Protein AF-A0A150QYH3-F1 (afdb_monomer_lite)

Structure (mmCIF, N/CA/C/O backbone):
data_AF-A0A150QYH3-F1
#
_entry.id   AF-A0A150QYH3-F1
#
loop_
_atom_site.group_PDB
_atom_site.id
_atom_site.type_symbol
_atom_site.label_atom_id
_atom_site.label_alt_id
_atom_site.label_comp_id
_atom_site.label_asym_id
_atom_site.label_entity_id
_atom_site.label_seq_id
_atom_site.pdbx_PDB_ins_code
_atom_site.Cartn_x
_atom_site.Cartn_y
_atom_site.Cartn_z
_atom_site.occupancy
_atom_site.B_iso_or_equiv
_atom_site.auth_seq_id
_atom_site.auth_comp_id
_atom_site.auth_asym_id
_atom_site.auth_atom_id
_atom_site.pdbx_PDB_model_num
ATOM 1 N N . VAL A 1 1 ? -13.503 -16.342 52.737 1.00 42.53 1 VAL A N 1
ATOM 2 C CA . VAL A 1 1 ? -12.444 -15.937 51.788 1.00 42.53 1 VAL A CA 1
ATOM 3 C C . VAL A 1 1 ? -12.439 -16.967 50.678 1.00 42.53 1 VAL A C 1
ATOM 5 O O . VAL A 1 1 ? -12.044 -18.095 50.928 1.00 42.53 1 VAL A O 1
ATOM 8 N N . ALA A 1 2 ? -13.000 -16.625 49.522 1.00 38.41 2 ALA A N 1
ATOM 9 C CA . ALA A 1 2 ? -12.913 -17.435 48.314 1.00 38.41 2 ALA A CA 1
ATOM 10 C C . ALA A 1 2 ? -12.422 -16.488 47.221 1.00 38.41 2 ALA A C 1
ATOM 12 O O . ALA A 1 2 ? -13.156 -15.611 46.773 1.00 38.41 2 ALA A O 1
ATOM 13 N N . ASP A 1 3 ? -11.132 -16.607 46.937 1.00 38.44 3 ASP A N 1
ATOM 14 C CA . ASP A 1 3 ? -10.408 -15.869 45.916 1.00 38.44 3 ASP A CA 1
ATOM 15 C C . ASP A 1 3 ? -10.718 -16.533 44.569 1.00 38.44 3 ASP A C 1
ATOM 17 O O . ASP A 1 3 ? -10.272 -17.647 44.289 1.00 38.44 3 ASP A O 1
ATOM 21 N N . ALA A 1 4 ? -11.591 -15.905 43.783 1.00 43.16 4 ALA A N 1
ATOM 22 C CA . ALA A 1 4 ? -11.868 -16.317 42.416 1.00 43.16 4 ALA A CA 1
ATOM 23 C C . ALA A 1 4 ? -10.785 -15.702 41.525 1.00 43.16 4 ALA A C 1
ATOM 25 O O . ALA A 1 4 ? -10.927 -14.583 41.033 1.00 43.16 4 ALA A O 1
ATOM 26 N N . GLY A 1 5 ? -9.680 -16.431 41.366 1.00 36.97 5 GLY A N 1
ATOM 27 C CA . GLY A 1 5 ? -8.612 -16.060 40.444 1.00 36.97 5 GLY A CA 1
ATOM 28 C C . GLY A 1 5 ? -9.143 -15.903 39.010 1.00 36.97 5 GLY A C 1
ATOM 29 O O . GLY A 1 5 ? -10.026 -16.664 38.598 1.00 36.97 5 GLY A O 1
ATOM 30 N N . PRO A 1 6 ? -8.641 -14.925 38.236 1.00 46.59 6 PRO A N 1
ATOM 31 C CA . PRO A 1 6 ? -9.084 -14.716 36.867 1.00 46.59 6 PRO A CA 1
ATOM 32 C C . PRO A 1 6 ? -8.657 -15.910 36.008 1.00 46.59 6 PRO A C 1
ATOM 34 O O . PRO A 1 6 ? -7.490 -16.305 36.000 1.00 46.59 6 PRO A O 1
ATOM 37 N N . GLY A 1 7 ? -9.633 -16.499 35.317 1.00 40.50 7 GLY A N 1
ATOM 38 C CA . GLY A 1 7 ? -9.423 -17.619 34.406 1.00 40.50 7 GLY A CA 1
ATOM 39 C C . GLY A 1 7 ? -8.539 -17.258 33.203 1.00 40.50 7 GLY A C 1
ATOM 40 O O . GLY A 1 7 ? -8.284 -16.077 32.947 1.00 40.50 7 GLY A O 1
ATOM 41 N N . PRO A 1 8 ? -8.067 -18.272 32.460 1.00 43.66 8 PRO A N 1
ATOM 42 C CA . PRO A 1 8 ? -7.097 -18.102 31.385 1.00 43.66 8 PRO A CA 1
ATOM 43 C C . PRO A 1 8 ? -7.651 -17.190 30.283 1.00 43.66 8 PRO A C 1
ATOM 45 O O . PRO A 1 8 ? -8.755 -17.402 29.780 1.00 43.66 8 PRO A O 1
ATOM 48 N N . LEU A 1 9 ? -6.891 -16.159 29.906 1.00 47.91 9 LEU A N 1
ATOM 49 C CA . LEU A 1 9 ? -7.183 -15.299 28.756 1.00 47.91 9 LEU A CA 1
ATOM 50 C C . LEU A 1 9 ? -6.825 -16.047 27.460 1.00 47.91 9 LEU A C 1
ATOM 52 O O . LEU A 1 9 ? -5.890 -15.685 26.749 1.00 47.91 9 LEU A O 1
ATOM 56 N N . ASP A 1 10 ? -7.559 -17.118 27.176 1.00 45.41 10 ASP A N 1
ATOM 57 C CA . ASP A 1 10 ? -7.327 -17.993 26.031 1.00 45.41 10 ASP A CA 1
ATOM 58 C C . ASP A 1 10 ? -8.028 -17.438 24.782 1.00 45.41 10 ASP A C 1
ATOM 60 O O . ASP A 1 10 ? -9.250 -17.483 24.687 1.00 45.41 10 ASP A O 1
ATOM 64 N N . GLY A 1 11 ? -7.251 -16.910 23.825 1.00 43.19 11 GLY A N 1
ATOM 65 C CA . GLY A 1 11 ? -7.432 -17.006 22.358 1.00 43.19 11 GLY A CA 1
ATOM 66 C C . GLY A 1 11 ? -8.722 -16.534 21.655 1.00 43.19 11 GLY A C 1
ATOM 67 O O . GLY A 1 11 ? -8.702 -16.344 20.442 1.00 43.19 11 GLY A O 1
ATOM 68 N N . ALA A 1 12 ? -9.833 -16.303 22.352 1.00 43.41 12 ALA A N 1
ATOM 69 C CA . ALA A 1 12 ? -11.164 -16.121 21.764 1.00 43.41 12 ALA A CA 1
ATOM 70 C C . ALA A 1 12 ? -11.472 -14.679 21.308 1.00 43.41 12 ALA A C 1
ATOM 72 O O . ALA A 1 12 ? -12.510 -14.429 20.702 1.00 43.41 12 ALA A O 1
ATOM 73 N N . GLY A 1 13 ? -10.583 -13.720 21.589 1.00 50.81 13 GLY A N 1
ATOM 74 C CA . GLY A 1 13 ? -10.774 -12.305 21.241 1.00 50.81 13 GLY A CA 1
ATOM 75 C C . GLY A 1 13 ? -10.160 -11.864 19.906 1.00 50.81 13 GLY A C 1
ATOM 76 O O . GLY A 1 13 ? -10.512 -10.804 19.405 1.00 50.81 13 GLY A O 1
ATOM 77 N N . LEU A 1 14 ? -9.246 -12.642 19.317 1.00 52.06 14 LEU A N 1
ATOM 78 C CA . LEU A 1 14 ? -8.449 -12.197 18.161 1.00 52.06 14 LEU A CA 1
ATOM 79 C C . LEU A 1 14 ? -9.200 -12.232 16.814 1.00 52.06 14 LEU A C 1
ATOM 81 O O . LEU A 1 14 ? -9.110 -11.247 16.077 1.00 52.06 14 LEU A O 1
ATOM 85 N N . PRO A 1 15 ? -10.005 -13.268 16.492 1.00 59.88 15 PRO A N 1
ATOM 86 C CA . PRO A 1 15 ? -10.869 -13.234 15.306 1.00 59.88 15 PRO A CA 1
ATOM 87 C C . PRO A 1 15 ? -11.897 -12.093 15.373 1.00 59.88 15 PRO A C 1
ATOM 89 O O . PRO A 1 15 ? -12.235 -11.491 14.354 1.00 59.88 15 PRO A O 1
ATOM 92 N N . THR A 1 16 ? -12.339 -11.753 16.587 1.00 79.56 16 THR A N 1
ATOM 93 C CA . THR A 1 16 ? -13.301 -10.680 16.854 1.00 79.56 16 THR A CA 1
ATOM 94 C C . THR A 1 16 ? -12.727 -9.306 16.532 1.00 79.56 16 THR A C 1
ATOM 96 O O . THR A 1 16 ? -13.427 -8.498 15.937 1.00 79.56 16 THR A O 1
ATOM 99 N N . GLU A 1 17 ? -11.462 -9.027 16.865 1.00 90.44 17 GLU A N 1
ATOM 100 C CA . GLU A 1 17 ? -10.871 -7.706 16.598 1.00 90.44 17 GLU A CA 1
ATOM 101 C C . GLU A 1 17 ? -10.605 -7.467 15.104 1.00 90.44 17 GLU A C 1
ATOM 103 O O . GLU A 1 17 ? -10.799 -6.350 14.620 1.00 90.44 17 GLU A O 1
ATOM 108 N N . ARG A 1 18 ? -10.253 -8.516 14.342 1.00 94.44 18 ARG A N 1
ATOM 109 C CA . ARG A 1 18 ? -10.138 -8.437 12.872 1.00 94.44 18 ARG A CA 1
ATOM 110 C C . ARG A 1 18 ? -11.474 -8.043 12.241 1.00 94.44 18 ARG A C 1
ATOM 112 O O . ARG A 1 18 ? -11.547 -7.042 11.528 1.00 94.44 18 ARG A O 1
ATOM 119 N N . ALA A 1 19 ? -12.534 -8.790 12.559 1.00 94.69 19 ALA A N 1
ATOM 120 C CA . ALA A 1 19 ? -13.884 -8.508 12.075 1.00 94.69 19 ALA A CA 1
ATOM 121 C C . ALA A 1 19 ? -14.371 -7.130 12.545 1.00 94.69 19 ALA A C 1
ATOM 123 O O . ALA A 1 19 ? -14.853 -6.333 11.742 1.00 94.69 19 ALA A O 1
ATOM 124 N N . ARG A 1 20 ? -14.156 -6.797 13.823 1.00 94.75 20 ARG A N 1
ATOM 125 C CA . ARG A 1 20 ? -14.542 -5.510 14.406 1.00 94.75 20 ARG A CA 1
ATOM 126 C C . ARG A 1 20 ? -13.891 -4.340 13.686 1.00 94.75 20 ARG A C 1
ATOM 128 O O . ARG A 1 20 ? -14.585 -3.355 13.436 1.00 94.75 20 ARG A O 1
ATOM 135 N N . LEU A 1 21 ? -12.602 -4.415 13.350 1.00 97.38 21 LEU A N 1
ATOM 136 C CA . LEU A 1 21 ? -11.928 -3.364 12.587 1.00 97.38 21 LEU A CA 1
ATOM 137 C C . LEU A 1 21 ? -12.618 -3.157 11.231 1.00 97.38 21 LEU A C 1
ATOM 139 O O . LEU A 1 21 ? -13.014 -2.034 10.909 1.00 97.38 21 LEU A O 1
ATOM 143 N N . VAL A 1 22 ? -12.804 -4.235 10.466 1.00 97.31 22 VAL A N 1
ATOM 144 C CA . VAL A 1 22 ? -13.409 -4.188 9.125 1.00 97.31 22 VAL A CA 1
ATOM 145 C C . VAL A 1 22 ? -14.843 -3.653 9.184 1.00 97.31 22 VAL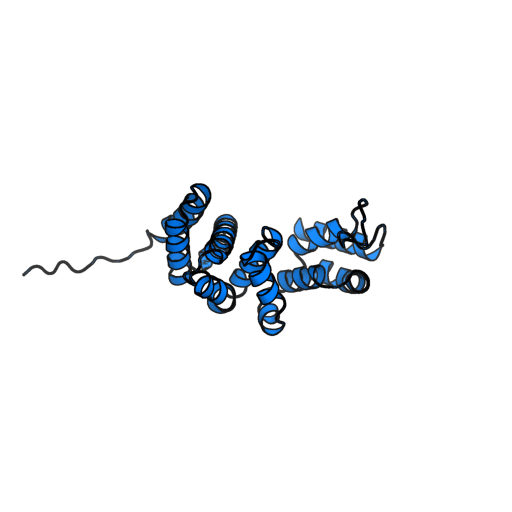 A C 1
ATOM 147 O O . VAL A 1 22 ? -15.174 -2.683 8.498 1.00 97.31 22 VAL A O 1
ATOM 150 N N . GLU A 1 23 ? -15.683 -4.210 10.054 1.00 96.81 23 GLU A N 1
ATOM 151 C CA . GLU A 1 23 ? -17.077 -3.792 10.232 1.00 96.81 23 GLU A CA 1
ATOM 152 C C . GLU A 1 23 ? -17.192 -2.346 10.725 1.00 96.81 23 GLU A C 1
ATOM 154 O O . GLU A 1 23 ? -18.080 -1.605 10.299 1.00 96.81 23 GLU A O 1
ATOM 159 N N . SER A 1 24 ? -16.300 -1.908 11.617 1.00 97.69 24 SER A N 1
ATOM 160 C CA . SER A 1 24 ? -16.312 -0.534 12.131 1.00 97.69 24 SER A CA 1
ATOM 161 C C . SER A 1 24 ? -15.939 0.470 11.045 1.00 97.69 24 SER A C 1
ATOM 163 O O . SER A 1 24 ? -16.580 1.517 10.950 1.00 97.69 24 SER A O 1
ATOM 165 N N . VAL A 1 25 ? -14.977 0.144 10.173 1.00 97.69 25 VAL A N 1
ATOM 166 C CA . VAL A 1 25 ? -14.657 0.964 8.993 1.00 97.69 25 VAL A CA 1
ATOM 167 C C . VAL A 1 25 ? -15.843 1.021 8.028 1.00 97.69 25 VAL A C 1
ATOM 169 O O . VAL A 1 25 ? -16.231 2.116 7.613 1.00 97.69 25 VAL A O 1
ATOM 172 N N . GLN A 1 26 ? -16.469 -0.119 7.715 1.00 96.62 26 GLN A N 1
ATOM 173 C CA . GLN A 1 26 ? -17.645 -0.178 6.835 1.00 96.62 26 GLN A CA 1
ATOM 174 C C . GLN A 1 26 ? -18.822 0.639 7.392 1.00 96.62 26 GLN A C 1
ATOM 176 O O . GLN A 1 26 ? -19.459 1.403 6.664 1.00 96.62 26 GLN A O 1
ATOM 181 N N . ALA A 1 27 ? -19.056 0.551 8.702 1.00 97.00 27 ALA A N 1
ATOM 182 C CA . ALA A 1 27 ? -20.070 1.319 9.419 1.00 97.00 27 ALA A CA 1
ATOM 183 C C . ALA A 1 27 ? -19.654 2.774 9.719 1.00 97.00 27 ALA A C 1
ATOM 185 O O . ALA A 1 27 ? -20.433 3.518 10.315 1.00 97.00 27 ALA A O 1
ATOM 186 N N . LYS A 1 28 ? -18.441 3.200 9.329 1.00 96.50 28 LYS A N 1
ATOM 187 C CA . LYS A 1 28 ? -17.863 4.532 9.604 1.00 96.50 28 LYS A CA 1
ATOM 188 C C . LYS A 1 28 ? -17.798 4.889 11.097 1.00 96.50 28 LYS A C 1
ATOM 190 O O . LYS A 1 28 ? -17.816 6.067 11.461 1.00 96.50 28 LYS A O 1
ATOM 195 N N . ARG A 1 29 ? -17.694 3.882 11.965 1.00 96.75 29 ARG A N 1
ATOM 196 C CA . ARG A 1 29 ? -17.483 4.019 13.411 1.00 96.75 29 ARG A CA 1
ATOM 197 C C . ARG A 1 29 ? -15.988 4.166 13.683 1.00 96.75 29 ARG A C 1
ATOM 199 O O . ARG A 1 29 ? -15.307 3.214 14.044 1.00 96.75 29 ARG A O 1
ATOM 206 N N . TRP A 1 30 ? -15.459 5.360 13.427 1.00 95.00 30 TRP A N 1
ATOM 207 C CA . TRP A 1 30 ? -14.009 5.588 13.388 1.00 95.00 30 TRP A CA 1
ATOM 208 C C . TRP A 1 30 ? -13.308 5.391 14.731 1.00 95.00 30 TRP A C 1
ATOM 210 O O . TRP A 1 30 ? -12.203 4.864 14.741 1.00 95.00 30 TRP A O 1
ATOM 220 N N . ASP A 1 31 ? -13.946 5.755 15.845 1.00 94.19 31 ASP A N 1
ATOM 221 C CA . ASP A 1 31 ? -13.348 5.564 17.172 1.00 94.19 31 ASP A CA 1
ATOM 222 C C . ASP A 1 31 ? -13.296 4.064 17.550 1.00 94.19 31 ASP A C 1
ATOM 224 O O . ASP A 1 31 ? -12.308 3.599 18.125 1.00 94.19 31 ASP A O 1
ATOM 228 N N . ASP A 1 32 ? -14.311 3.280 17.154 1.00 95.06 32 ASP A N 1
ATOM 229 C CA . ASP A 1 32 ? -14.319 1.815 17.307 1.00 95.06 32 ASP A CA 1
ATOM 230 C C . ASP A 1 32 ? -13.247 1.158 16.428 1.00 95.06 32 ASP A C 1
ATOM 232 O O . ASP A 1 32 ? -12.527 0.270 16.883 1.00 95.06 32 ASP A O 1
ATOM 236 N N . ALA A 1 33 ? -13.125 1.610 15.176 1.00 96.81 33 ALA A N 1
ATOM 237 C CA . ALA A 1 33 ? -12.135 1.113 14.227 1.00 96.81 33 ALA A CA 1
ATOM 238 C C . ALA A 1 33 ? -10.702 1.408 14.695 1.00 96.81 33 ALA A C 1
ATOM 240 O O . ALA A 1 33 ? -9.838 0.541 14.633 1.00 96.81 33 ALA A O 1
ATOM 241 N N . GLU A 1 34 ? -10.449 2.612 15.206 1.00 95.50 34 GLU A N 1
ATOM 242 C CA . GLU A 1 34 ? -9.153 2.990 15.768 1.00 95.50 34 GLU A CA 1
ATOM 243 C C . GLU A 1 34 ? -8.814 2.167 17.018 1.00 95.50 34 GLU A C 1
ATOM 245 O O . GLU A 1 34 ? -7.696 1.667 17.145 1.00 95.50 34 GLU A O 1
ATOM 250 N N . SER A 1 35 ? -9.791 1.943 17.899 1.00 94.62 35 SER A N 1
ATOM 251 C CA . SER A 1 35 ? -9.613 1.088 19.078 1.00 94.62 35 SER A CA 1
ATOM 252 C C . SER A 1 35 ? -9.284 -0.360 18.692 1.00 94.62 35 SER A C 1
ATOM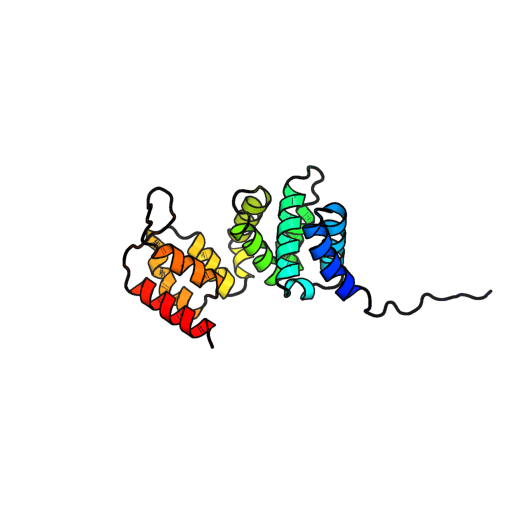 254 O O . SER A 1 35 ? -8.361 -0.949 19.255 1.00 94.62 35 SER A O 1
ATOM 256 N N . ALA A 1 36 ? -9.987 -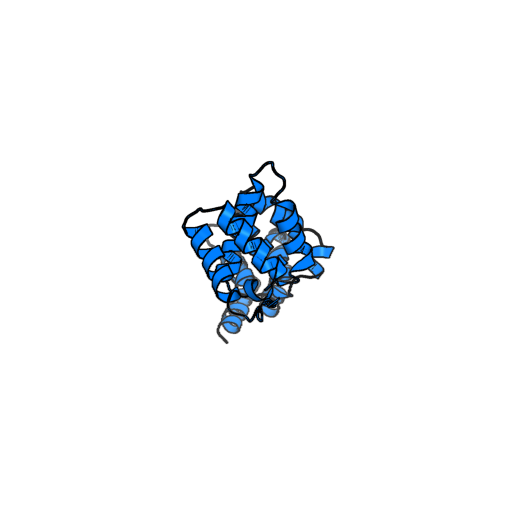0.916 17.700 1.00 96.06 36 ALA A N 1
ATOM 257 C CA . ALA A 1 36 ? -9.716 -2.255 17.175 1.00 96.06 36 ALA A CA 1
ATOM 258 C C . ALA A 1 36 ? -8.335 -2.337 16.501 1.00 96.06 36 ALA A C 1
ATOM 260 O O . ALA A 1 36 ? -7.591 -3.293 16.719 1.00 96.06 36 ALA A O 1
ATOM 261 N N . LEU A 1 37 ? -7.940 -1.308 15.740 1.00 96.31 37 LEU A N 1
ATOM 262 C CA . LEU A 1 37 ? -6.609 -1.235 15.135 1.00 96.31 37 LEU A CA 1
ATOM 263 C C . LEU A 1 37 ? -5.507 -1.275 16.200 1.00 96.31 37 LEU A C 1
ATOM 265 O O . LEU A 1 37 ? -4.569 -2.061 16.071 1.00 96.31 37 LEU A O 1
ATOM 269 N N . PHE A 1 38 ? -5.610 -0.467 17.260 1.00 94.56 38 PHE A N 1
ATOM 270 C CA . PHE A 1 38 ? -4.619 -0.486 18.339 1.00 94.56 38 PHE A CA 1
ATOM 271 C C . PHE A 1 38 ? -4.571 -1.837 19.060 1.00 94.56 38 PHE A C 1
ATOM 273 O O . PHE A 1 38 ? -3.477 -2.339 19.319 1.00 94.56 38 PHE A O 1
ATOM 280 N N . ALA A 1 39 ? -5.722 -2.474 19.293 1.00 94.31 39 ALA A N 1
ATOM 281 C CA . ALA A 1 39 ? -5.766 -3.817 19.866 1.00 94.31 39 ALA A CA 1
ATOM 282 C C . ALA A 1 39 ? -5.029 -4.849 18.988 1.00 94.31 39 ALA A C 1
ATOM 284 O O . ALA A 1 39 ? -4.260 -5.658 19.511 1.00 94.31 39 ALA A O 1
ATOM 285 N N . LEU A 1 40 ? -5.195 -4.795 17.660 1.00 94.06 40 LEU A N 1
ATOM 286 C CA . LEU A 1 40 ? -4.475 -5.666 16.721 1.00 94.06 40 LEU A CA 1
ATOM 287 C C . LEU A 1 40 ? -2.966 -5.374 16.698 1.00 94.06 40 LEU A C 1
ATOM 289 O O . LEU A 1 40 ? -2.161 -6.301 16.776 1.00 94.06 40 LEU A O 1
ATOM 293 N N . LEU A 1 41 ? -2.561 -4.099 16.679 1.00 93.00 41 LEU A N 1
ATOM 294 C CA . LEU A 1 41 ? -1.147 -3.691 16.734 1.00 93.00 41 LEU A CA 1
ATOM 295 C C . LEU A 1 41 ? -0.414 -4.212 17.986 1.00 93.00 41 LEU A C 1
ATOM 297 O O . LEU A 1 41 ? 0.808 -4.416 17.963 1.00 93.00 41 LEU A O 1
ATOM 301 N N . GLU A 1 42 ? -1.141 -4.380 19.089 1.00 90.56 42 GLU A N 1
ATOM 302 C CA . GLU A 1 42 ? -0.620 -4.894 20.355 1.00 90.56 42 GLU A CA 1
ATOM 303 C C . GLU A 1 42 ? -0.634 -6.420 20.433 1.00 90.56 42 GLU A C 1
ATOM 305 O O . GLU A 1 42 ? 0.335 -7.004 20.918 1.00 90.56 42 GLU A O 1
ATOM 310 N N . ARG A 1 43 ? -1.712 -7.063 19.971 1.00 91.12 43 ARG A N 1
ATOM 311 C CA . ARG A 1 43 ? -2.006 -8.466 20.304 1.00 91.12 43 ARG A CA 1
ATOM 312 C C . ARG A 1 43 ? -1.859 -9.442 19.143 1.00 91.12 43 ARG A C 1
ATOM 314 O O . ARG A 1 43 ? -1.574 -10.608 19.391 1.00 91.12 43 ARG A O 1
ATOM 321 N N . ASP A 1 44 ? -2.051 -8.997 17.903 1.00 89.56 44 ASP A N 1
ATOM 322 C CA . ASP A 1 44 ? -2.031 -9.867 16.725 1.00 89.56 44 ASP A CA 1
ATOM 323 C C . ASP A 1 44 ? -1.546 -9.114 15.483 1.00 89.56 44 ASP A C 1
ATOM 325 O O . ASP A 1 44 ? -2.320 -8.643 14.651 1.00 89.56 44 ASP A O 1
ATOM 329 N N . ARG A 1 45 ? -0.222 -9.027 15.338 1.00 88.94 45 ARG A N 1
ATOM 330 C CA . ARG A 1 45 ? 0.400 -8.401 14.162 1.00 88.94 45 ARG A CA 1
ATOM 331 C C . ARG A 1 45 ? 0.242 -9.236 12.891 1.00 88.94 45 ARG A C 1
ATOM 333 O O . ARG A 1 45 ? 0.280 -8.669 11.807 1.00 88.94 45 ARG A O 1
ATOM 340 N N . SER A 1 46 ? 0.008 -10.546 13.007 1.00 89.75 46 SER A N 1
ATOM 341 C CA . SER A 1 46 ? -0.282 -11.392 11.839 1.00 89.75 46 SER A CA 1
ATOM 342 C C . SER A 1 46 ? -1.625 -11.034 11.193 1.00 89.75 46 SER A C 1
ATOM 344 O O . SER A 1 46 ? -1.911 -11.429 10.067 1.00 89.75 46 SER A O 1
ATOM 346 N N . ALA A 1 47 ? -2.461 -10.237 11.874 1.00 91.81 47 ALA A N 1
ATOM 347 C CA . ALA A 1 47 ? -3.704 -9.727 11.314 1.00 91.81 47 ALA A CA 1
ATOM 348 C C . ALA A 1 47 ? -3.527 -8.923 10.037 1.00 91.81 47 ALA A C 1
ATOM 350 O O . ALA A 1 47 ? -4.398 -8.963 9.175 1.00 91.81 47 ALA A O 1
ATOM 351 N N . PHE A 1 48 ? -2.393 -8.251 9.885 1.00 92.62 48 PHE A N 1
ATOM 352 C CA . PHE A 1 48 ? -2.131 -7.402 8.732 1.00 92.62 48 PHE A CA 1
ATOM 353 C C . PHE A 1 48 ? -1.721 -8.177 7.470 1.00 92.62 48 PHE A C 1
ATOM 355 O O . PHE A 1 48 ? -1.599 -7.566 6.412 1.00 92.62 48 PHE A O 1
ATOM 362 N N . GLU A 1 49 ? -1.565 -9.503 7.555 1.00 89.38 49 GLU A N 1
ATOM 363 C CA . GLU A 1 49 ? -1.437 -10.378 6.382 1.00 89.38 49 GLU A CA 1
ATOM 364 C C . GLU A 1 49 ? -2.776 -10.533 5.637 1.00 89.38 49 GLU A C 1
ATOM 366 O O . GLU A 1 49 ? -2.803 -10.789 4.431 1.00 89.38 49 GLU A O 1
ATOM 371 N N . ASP A 1 50 ? -3.899 -10.341 6.339 1.00 91.81 50 ASP A N 1
ATOM 372 C CA . ASP A 1 50 ? -5.233 -10.350 5.750 1.00 91.81 50 ASP A CA 1
ATOM 373 C C . ASP A 1 50 ? -5.488 -9.039 4.985 1.00 91.81 50 ASP A C 1
ATOM 375 O O . ASP A 1 50 ? -5.364 -7.933 5.524 1.00 91.81 50 ASP A O 1
ATOM 379 N N . ARG A 1 51 ? -5.869 -9.157 3.707 1.00 91.56 51 ARG A N 1
ATOM 380 C CA . ARG A 1 51 ? -6.090 -8.008 2.818 1.00 91.56 51 ARG A CA 1
ATOM 381 C C . ARG A 1 51 ? -7.217 -7.094 3.297 1.00 91.56 51 ARG A C 1
ATOM 383 O O . ARG A 1 51 ? -7.095 -5.878 3.118 1.00 91.56 51 ARG A O 1
ATOM 390 N N . ASP A 1 52 ? -8.271 -7.626 3.908 1.00 94.94 52 ASP A N 1
ATOM 391 C CA . ASP A 1 52 ? -9.399 -6.821 4.386 1.00 94.94 52 ASP A CA 1
ATOM 392 C C . ASP A 1 52 ? -8.996 -6.016 5.625 1.00 94.94 52 ASP A C 1
ATOM 394 O O . ASP A 1 52 ? -9.272 -4.816 5.714 1.00 94.94 52 ASP A O 1
ATOM 398 N N . VAL A 1 53 ? -8.242 -6.640 6.534 1.00 95.94 53 VAL A N 1
ATOM 399 C CA . VAL A 1 53 ? -7.667 -5.978 7.715 1.00 95.94 53 VAL A CA 1
ATOM 400 C C . VAL A 1 53 ? -6.678 -4.892 7.300 1.00 95.94 53 VAL A C 1
ATOM 402 O O . VAL A 1 53 ? -6.757 -3.765 7.790 1.00 95.94 53 VAL A O 1
ATOM 405 N N . MET A 1 54 ? -5.774 -5.192 6.364 1.00 94.94 54 MET A N 1
ATOM 406 C CA . MET A 1 54 ? -4.796 -4.240 5.833 1.00 94.94 54 MET A CA 1
ATOM 407 C C . MET A 1 54 ? -5.485 -3.016 5.202 1.00 94.94 54 MET A C 1
ATOM 409 O O . MET A 1 54 ? -5.106 -1.872 5.468 1.00 94.94 54 MET A O 1
ATOM 413 N N . THR A 1 55 ? -6.538 -3.243 4.411 1.00 96.12 55 THR A N 1
ATOM 414 C CA . THR A 1 55 ? -7.332 -2.178 3.775 1.00 96.12 55 THR A CA 1
ATOM 415 C C . THR A 1 55 ? -8.070 -1.331 4.815 1.00 96.12 55 THR A C 1
ATOM 417 O O . THR A 1 55 ? -8.064 -0.099 4.741 1.00 96.12 55 THR A O 1
ATOM 420 N N . ALA A 1 56 ? -8.667 -1.965 5.826 1.00 97.44 56 ALA A N 1
ATOM 421 C CA . ALA A 1 56 ? -9.327 -1.263 6.920 1.00 97.44 56 ALA A CA 1
ATOM 422 C C . ALA A 1 56 ? -8.330 -0.429 7.748 1.00 97.44 56 ALA A C 1
ATOM 424 O O . ALA A 1 56 ? -8.599 0.736 8.043 1.00 97.44 56 ALA A O 1
ATOM 425 N N . ALA A 1 57 ? -7.145 -0.969 8.047 1.00 97.44 57 ALA A N 1
ATOM 426 C CA . ALA A 1 57 ? -6.073 -0.252 8.738 1.00 97.44 57 ALA A CA 1
ATOM 427 C C . ALA A 1 57 ? -5.606 0.986 7.953 1.00 97.44 57 ALA A C 1
ATOM 429 O O . ALA A 1 57 ? -5.447 2.063 8.533 1.00 97.44 57 ALA A O 1
ATOM 430 N N . ALA A 1 58 ? -5.456 0.868 6.628 1.00 97.69 58 ALA A N 1
ATOM 431 C CA . ALA A 1 58 ? -5.146 1.998 5.754 1.00 97.69 58 ALA A CA 1
ATOM 432 C C . ALA A 1 58 ? -6.221 3.099 5.837 1.00 97.69 58 ALA A C 1
ATOM 434 O O . ALA A 1 58 ? -5.893 4.280 5.989 1.00 97.69 58 ALA A O 1
ATOM 435 N N . ALA A 1 59 ? -7.504 2.723 5.802 1.00 97.69 59 ALA A N 1
ATOM 436 C CA . ALA A 1 59 ? -8.614 3.665 5.927 1.00 97.69 59 ALA A CA 1
ATOM 437 C C . ALA A 1 59 ? -8.614 4.392 7.284 1.00 97.69 59 ALA A C 1
ATOM 439 O O . ALA A 1 59 ? -8.813 5.611 7.327 1.00 97.69 59 ALA A O 1
ATOM 440 N N . VAL A 1 60 ? -8.346 3.674 8.381 1.00 97.81 60 VAL A N 1
ATOM 441 C CA . VAL A 1 60 ? -8.221 4.263 9.724 1.00 97.81 60 VAL A CA 1
ATOM 442 C C . VAL A 1 60 ? -7.052 5.244 9.778 1.00 97.81 60 VAL A C 1
ATOM 444 O O . VAL A 1 60 ? -7.256 6.391 10.164 1.00 97.81 60 VAL A O 1
ATOM 447 N N . ALA A 1 61 ? -5.860 4.865 9.306 1.00 97.25 61 ALA A N 1
ATOM 448 C CA . ALA A 1 61 ? -4.690 5.749 9.278 1.00 97.25 61 ALA A CA 1
ATOM 449 C C . ALA A 1 61 ? -4.965 7.061 8.517 1.00 97.25 61 ALA A C 1
ATOM 451 O O . ALA A 1 61 ? -4.620 8.158 8.973 1.00 97.25 61 ALA A O 1
ATOM 452 N N . VAL A 1 62 ? -5.639 6.964 7.366 1.00 97.19 62 VAL A N 1
ATOM 453 C CA . VAL A 1 62 ? -6.065 8.129 6.580 1.00 97.19 62 VAL A CA 1
ATOM 454 C C . VAL A 1 62 ? -7.061 8.976 7.358 1.00 97.19 62 VAL A C 1
ATOM 456 O O . VAL A 1 62 ? -6.915 10.198 7.392 1.00 97.19 62 VAL A O 1
ATOM 459 N N . LYS A 1 63 ? -8.055 8.359 8.002 1.00 96.38 63 LYS A N 1
ATOM 460 C CA . LYS A 1 63 ? -9.071 9.096 8.752 1.00 96.38 63 LYS A CA 1
ATOM 461 C C . LYS A 1 63 ? -8.493 9.791 9.984 1.00 96.38 63 LYS A C 1
ATOM 463 O O . LYS A 1 63 ? -8.787 10.971 10.181 1.00 96.38 63 LYS A O 1
ATOM 468 N N . SER A 1 64 ? -7.653 9.111 10.761 1.00 95.62 64 SER A N 1
ATOM 469 C CA . SER A 1 64 ? -6.983 9.682 11.934 1.00 95.62 64 SER A CA 1
ATOM 470 C C . SER A 1 64 ? -6.054 10.835 11.549 1.00 95.62 64 SER A C 1
ATOM 472 O O . SER A 1 64 ? -5.887 11.760 12.334 1.00 95.62 64 SER A O 1
ATOM 474 N N . SER A 1 65 ? -5.526 10.865 10.316 1.00 95.38 65 SER A N 1
ATOM 475 C CA . SER A 1 65 ? -4.687 11.978 9.828 1.00 95.38 65 SER A CA 1
ATOM 476 C C . SER A 1 65 ? -5.411 13.327 9.751 1.00 95.38 65 SER A C 1
ATOM 478 O O . SER A 1 65 ? -4.749 14.357 9.727 1.00 95.38 65 SER A O 1
ATOM 480 N N . TYR A 1 66 ? -6.747 13.335 9.714 1.00 93.00 66 TYR A N 1
ATOM 481 C CA . TYR A 1 66 ? -7.550 14.563 9.738 1.00 93.00 66 TYR A CA 1
ATOM 482 C C . TYR A 1 66 ? -7.903 15.029 11.155 1.00 93.00 66 TYR A C 1
ATOM 484 O O . TYR A 1 66 ? -8.551 16.066 11.314 1.00 93.00 66 TYR A O 1
ATOM 492 N N . ARG A 1 67 ? -7.541 14.259 12.186 1.00 89.12 67 ARG A N 1
ATOM 493 C CA . ARG A 1 67 ? -7.848 14.595 13.573 1.00 89.12 67 ARG A CA 1
ATOM 494 C C . ARG A 1 67 ? -6.724 15.455 14.165 1.00 89.12 67 ARG A C 1
ATOM 496 O O . ARG A 1 67 ? -5.553 15.123 13.994 1.00 89.12 67 ARG A O 1
ATOM 503 N N . PRO A 1 68 ? -7.051 16.543 14.882 1.00 86.88 68 PRO A N 1
ATOM 504 C CA . PRO A 1 68 ? -6.046 17.414 15.494 1.00 86.88 68 PRO A CA 1
ATOM 505 C C . PRO A 1 68 ? -5.433 16.832 16.780 1.00 86.88 68 PRO A C 1
ATOM 507 O O . PRO A 1 68 ? -4.509 17.418 17.328 1.00 86.88 68 PRO A O 1
ATOM 510 N N . ASP A 1 69 ? -5.940 15.700 17.273 1.00 88.25 69 ASP A N 1
ATOM 511 C CA . ASP A 1 69 ? -5.532 15.054 18.528 1.00 88.25 69 ASP A CA 1
ATOM 512 C C . ASP A 1 69 ? -4.247 14.212 18.410 1.00 88.25 69 ASP A C 1
ATOM 514 O O . ASP A 1 69 ? -3.859 13.541 19.364 1.00 88.25 69 ASP A O 1
ATOM 518 N N . GLY A 1 70 ? -3.584 14.231 17.248 1.00 86.94 70 GLY A N 1
ATOM 519 C CA . GLY A 1 70 ? -2.309 13.545 17.024 1.00 86.94 70 GLY A CA 1
ATOM 520 C C . GLY A 1 70 ? -2.420 12.022 16.927 1.00 86.94 70 GLY A C 1
ATOM 521 O O . GLY A 1 70 ? -1.405 11.338 16.832 1.00 86.94 70 GLY A O 1
ATOM 522 N N . ARG A 1 71 ? -3.630 11.451 16.896 1.00 87.44 71 ARG A N 1
ATOM 523 C CA . ARG A 1 71 ? -3.810 9.989 16.922 1.00 87.44 71 ARG A CA 1
ATOM 524 C C . ARG A 1 71 ? -3.309 9.245 15.691 1.00 87.44 71 ARG A C 1
ATOM 526 O O . ARG A 1 71 ? -3.077 8.040 15.749 1.00 87.44 71 ARG A O 1
ATOM 533 N N . ALA A 1 72 ? -3.062 9.960 14.600 1.00 93.12 72 ALA A N 1
ATOM 534 C CA . ALA A 1 72 ? -2.372 9.403 13.445 1.00 93.12 72 ALA A CA 1
ATOM 535 C C . ALA A 1 72 ? -0.915 9.017 13.751 1.00 93.12 72 ALA A C 1
ATOM 537 O O . ALA A 1 72 ? -0.411 8.062 13.167 1.00 93.12 72 ALA A O 1
ATOM 538 N N . ASP A 1 73 ? -0.231 9.730 14.648 1.00 95.12 73 ASP A N 1
ATOM 539 C CA . ASP A 1 73 ? 1.201 9.543 14.900 1.00 95.12 73 ASP A CA 1
ATOM 540 C C . ASP A 1 73 ? 1.578 8.123 15.327 1.00 95.12 73 ASP A C 1
ATOM 542 O O . ASP A 1 73 ? 2.378 7.505 14.617 1.00 95.12 73 ASP A O 1
ATOM 546 N N . PRO A 1 74 ? 0.963 7.544 16.375 1.00 94.81 74 PRO A N 1
ATOM 547 C CA . PRO A 1 74 ? 1.269 6.173 16.775 1.00 94.81 74 PRO A CA 1
ATOM 548 C C . PRO A 1 74 ? 0.910 5.136 15.700 1.00 94.81 74 PRO A C 1
ATOM 550 O O . PRO A 1 74 ? 1.537 4.078 15.642 1.00 94.81 74 PRO A O 1
ATOM 553 N N . ILE A 1 75 ? -0.062 5.419 14.822 1.00 96.12 75 ILE A N 1
ATOM 554 C CA . ILE A 1 75 ? -0.407 4.523 13.709 1.00 96.12 75 ILE A CA 1
ATOM 555 C C . ILE A 1 75 ? 0.736 4.511 12.691 1.00 96.12 75 ILE A C 1
ATOM 557 O O . ILE A 1 75 ? 1.253 3.446 12.363 1.00 96.12 75 ILE A O 1
ATOM 561 N N . PHE A 1 76 ? 1.176 5.681 12.222 1.00 96.88 76 PHE A N 1
ATOM 562 C CA . PHE A 1 76 ? 2.261 5.775 11.241 1.00 96.88 76 PHE A CA 1
ATOM 563 C C . PHE A 1 76 ? 3.608 5.300 11.798 1.00 96.88 76 PHE A C 1
ATOM 565 O O . PHE A 1 76 ? 4.374 4.675 11.066 1.00 96.88 76 PHE A O 1
ATOM 572 N N . GLU A 1 77 ? 3.879 5.523 13.084 1.00 95.69 77 GLU A N 1
ATOM 573 C CA . GLU A 1 77 ? 5.042 4.950 13.767 1.00 95.69 77 GLU A CA 1
ATOM 574 C C . GLU A 1 77 ? 4.994 3.414 13.764 1.00 95.69 77 GLU A C 1
ATOM 576 O O . GLU A 1 77 ? 6.003 2.751 13.493 1.00 95.69 77 GLU A O 1
ATOM 581 N N . ALA A 1 78 ? 3.815 2.830 14.006 1.00 95.12 78 ALA A N 1
ATOM 582 C CA . ALA A 1 78 ? 3.638 1.385 13.978 1.00 95.12 78 ALA A CA 1
ATOM 583 C C . ALA A 1 78 ? 3.830 0.799 12.571 1.00 95.12 78 ALA A C 1
ATOM 585 O O . ALA A 1 78 ? 4.520 -0.217 12.439 1.00 95.12 78 ALA A O 1
ATOM 586 N N . LEU A 1 79 ? 3.294 1.464 11.537 1.00 95.62 79 LEU A N 1
ATOM 587 C CA . LEU A 1 79 ? 3.528 1.102 10.133 1.00 95.62 79 LEU A CA 1
ATOM 588 C C . LEU A 1 79 ? 5.016 1.152 9.783 1.00 95.62 79 LEU A C 1
ATOM 590 O O . LEU A 1 79 ? 5.527 0.273 9.095 1.00 95.62 79 LEU A O 1
ATOM 594 N N . GLU A 1 80 ? 5.719 2.178 10.263 1.00 95.50 80 GLU A N 1
ATOM 595 C CA . GLU A 1 80 ? 7.138 2.334 9.990 1.00 95.50 80 GLU A CA 1
ATOM 596 C C . GLU A 1 80 ? 7.969 1.249 10.665 1.00 95.50 80 GLU A C 1
ATOM 598 O O . GLU A 1 80 ? 8.875 0.725 10.030 1.00 95.50 80 GLU A O 1
ATOM 603 N N . SER A 1 81 ? 7.745 0.954 11.945 1.00 90.94 81 SER A N 1
ATOM 604 C CA . SER A 1 81 ? 8.761 0.300 12.787 1.00 90.94 81 SER A CA 1
ATOM 605 C C . SER A 1 81 ? 8.300 -0.965 13.511 1.00 90.94 81 SER A C 1
ATOM 607 O O . SER A 1 81 ? 9.129 -1.830 13.792 1.00 90.94 81 SER A O 1
ATOM 609 N N . ARG A 1 82 ? 7.002 -1.111 13.798 1.00 89.94 82 ARG A N 1
ATOM 610 C CA . ARG A 1 82 ? 6.486 -2.186 14.668 1.00 89.94 82 ARG A CA 1
ATOM 611 C C . ARG A 1 82 ? 5.946 -3.385 13.901 1.00 89.94 82 ARG A C 1
ATOM 613 O O . ARG A 1 82 ? 5.973 -4.498 14.430 1.00 89.94 82 ARG A O 1
ATOM 620 N N . LEU A 1 83 ? 5.443 -3.152 12.693 1.00 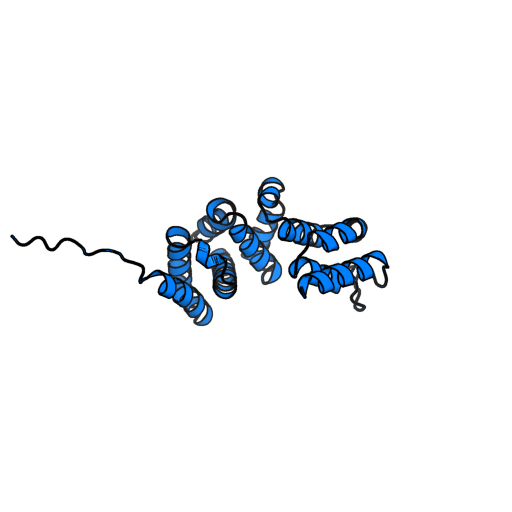88.44 83 LEU A N 1
ATOM 621 C CA . LEU A 1 83 ? 4.818 -4.173 11.854 1.00 88.44 83 LEU A CA 1
ATOM 622 C C . LEU A 1 83 ? 5.764 -4.815 10.837 1.00 88.44 83 LEU A C 1
ATOM 624 O O . LEU A 1 83 ? 5.323 -5.672 10.093 1.00 88.44 83 LEU A O 1
ATOM 628 N N . GLY A 1 84 ? 7.039 -4.422 10.785 1.00 88.19 84 GLY A N 1
ATOM 629 C CA . GLY A 1 84 ? 7.963 -4.983 9.799 1.00 88.19 84 GLY A CA 1
ATOM 630 C C . GLY A 1 84 ? 7.555 -4.654 8.351 1.00 88.19 84 GLY A C 1
ATOM 631 O O . GLY A 1 84 ? 7.019 -3.567 8.106 1.00 88.19 84 GLY A O 1
ATOM 632 N N . PRO A 1 85 ? 7.842 -5.541 7.381 1.00 90.62 85 PRO A N 1
ATOM 633 C CA . PRO A 1 85 ? 7.471 -5.354 5.976 1.00 90.62 85 PRO A CA 1
ATOM 634 C C . PRO A 1 85 ? 5.971 -5.113 5.748 1.00 90.62 85 PRO A C 1
ATOM 636 O O . PRO A 1 85 ? 5.621 -4.272 4.920 1.00 90.62 85 PRO A O 1
ATOM 639 N N . GLU A 1 86 ? 5.100 -5.765 6.519 1.00 90.69 86 GLU A N 1
ATOM 640 C CA . GLU A 1 86 ? 3.639 -5.675 6.412 1.00 90.69 86 GLU A CA 1
ATOM 641 C C . GLU A 1 86 ? 3.149 -4.249 6.709 1.00 90.69 86 GLU A C 1
ATOM 643 O O . GLU A 1 86 ? 2.250 -3.724 6.050 1.00 90.69 86 GLU A O 1
ATOM 648 N N . GLY A 1 87 ? 3.802 -3.558 7.650 1.00 94.38 87 GLY A N 1
ATOM 649 C CA . GLY A 1 87 ? 3.539 -2.144 7.931 1.00 94.38 87 GLY A CA 1
ATOM 650 C C . GLY A 1 87 ? 3.796 -1.236 6.728 1.00 94.38 87 GLY A C 1
ATOM 651 O O . GLY A 1 87 ? 3.042 -0.293 6.470 1.00 94.38 87 GLY A O 1
ATOM 652 N N . LEU A 1 88 ? 4.830 -1.549 5.948 1.00 95.94 88 LEU A N 1
ATOM 653 C CA . LEU A 1 88 ? 5.170 -0.811 4.734 1.00 95.94 88 LEU A CA 1
ATOM 654 C C . LEU A 1 88 ? 4.249 -1.181 3.566 1.00 95.94 88 LEU A C 1
ATOM 656 O O . LEU A 1 88 ? 3.971 -0.326 2.722 1.00 95.94 88 LEU A O 1
ATOM 660 N N . ASP A 1 89 ? 3.719 -2.404 3.545 1.00 94.00 89 ASP A N 1
ATOM 661 C CA . ASP A 1 89 ? 2.669 -2.805 2.610 1.00 94.00 89 ASP A CA 1
ATOM 662 C C . ASP A 1 89 ? 1.361 -2.034 2.877 1.00 94.00 89 ASP A C 1
ATOM 664 O O . ASP A 1 89 ? 0.768 -1.513 1.929 1.00 94.00 89 ASP A O 1
ATOM 668 N N . ILE A 1 90 ? 0.973 -1.827 4.144 1.00 95.88 90 ILE A N 1
ATOM 669 C CA . ILE A 1 90 ? -0.150 -0.937 4.506 1.00 95.88 90 ILE A CA 1
ATOM 670 C C . ILE A 1 90 ? 0.146 0.508 4.088 1.00 95.88 90 ILE A C 1
ATOM 672 O O . ILE A 1 90 ? -0.709 1.170 3.500 1.00 95.88 90 ILE A O 1
ATOM 676 N N . ALA A 1 91 ? 1.352 1.024 4.353 1.00 96.69 91 ALA A N 1
ATOM 677 C CA . ALA A 1 91 ? 1.725 2.369 3.912 1.00 96.69 91 ALA A CA 1
ATOM 678 C C . ALA A 1 91 ? 1.606 2.510 2.385 1.00 96.69 91 ALA A C 1
ATOM 680 O O . ALA A 1 91 ? 1.135 3.530 1.878 1.00 96.69 91 ALA A O 1
ATOM 681 N N . TYR A 1 92 ? 1.969 1.470 1.637 1.00 94.81 92 TYR A N 1
ATOM 682 C CA . TYR A 1 92 ? 1.811 1.451 0.190 1.00 94.81 92 TYR A CA 1
ATOM 683 C C . TYR A 1 92 ? 0.339 1.390 -0.245 1.00 94.81 92 TYR A C 1
ATOM 685 O O . TYR A 1 92 ? -0.035 2.063 -1.212 1.00 94.81 92 TYR A O 1
ATOM 693 N N . GLU A 1 93 ? -0.506 0.642 0.467 1.00 94.75 93 GLU A N 1
ATOM 694 C CA . GLU A 1 93 ? -1.961 0.637 0.264 1.00 94.75 93 GLU A CA 1
ATOM 695 C C . GLU A 1 93 ? -2.539 2.049 0.465 1.00 94.75 93 GLU A C 1
ATOM 697 O O . GLU A 1 93 ? -3.262 2.553 -0.396 1.00 94.75 93 GLU A O 1
ATOM 702 N N . ILE A 1 94 ? -2.113 2.762 1.518 1.00 96.69 94 ILE A N 1
ATOM 703 C CA . ILE A 1 94 ? -2.492 4.164 1.762 1.00 96.69 94 ILE A CA 1
ATOM 704 C C . ILE A 1 94 ? -2.097 5.059 0.575 1.00 96.69 94 ILE A C 1
ATOM 706 O O . ILE A 1 94 ? -2.898 5.857 0.087 1.00 96.69 94 ILE A O 1
ATOM 710 N N . VAL A 1 95 ? -0.869 4.925 0.071 1.00 93.75 95 VAL A N 1
ATOM 711 C CA . VAL A 1 95 ? -0.376 5.708 -1.075 1.00 93.75 95 VAL A CA 1
ATOM 712 C C . VAL A 1 95 ? -1.140 5.395 -2.368 1.00 93.75 95 VAL A C 1
ATOM 714 O O . VAL A 1 95 ? -1.336 6.278 -3.213 1.00 93.75 95 VAL A O 1
ATOM 717 N N . SER A 1 96 ? -1.563 4.147 -2.545 1.00 89.50 96 SER A N 1
ATOM 718 C CA . SER A 1 96 ? -2.229 3.676 -3.760 1.00 89.50 96 SER A CA 1
ATOM 719 C C . SER A 1 96 ? -3.716 4.023 -3.784 1.00 89.50 96 SER A C 1
ATOM 721 O O . SER A 1 96 ? -4.180 4.546 -4.794 1.00 89.50 96 SER A O 1
ATOM 723 N N . GLY A 1 97 ? -4.433 3.823 -2.677 1.00 90.38 97 GLY A N 1
ATOM 724 C CA . GLY A 1 97 ? -5.862 4.129 -2.568 1.00 90.38 97 GLY A CA 1
ATOM 725 C C . GLY A 1 97 ? -6.173 5.582 -2.193 1.00 90.38 97 GLY A C 1
ATOM 726 O O . GLY A 1 97 ? -7.218 6.106 -2.571 1.00 90.38 97 GLY A O 1
ATOM 727 N N . TYR A 1 98 ? -5.265 6.265 -1.483 1.00 91.88 98 TYR A N 1
ATOM 728 C CA . TYR A 1 98 ? -5.558 7.543 -0.820 1.00 91.88 98 TYR A CA 1
ATOM 729 C C . TYR A 1 98 ? -4.516 8.641 -1.074 1.00 91.88 98 TYR A C 1
ATOM 731 O O . TYR A 1 98 ? -4.454 9.607 -0.313 1.00 91.88 98 TYR A O 1
ATOM 739 N N . GLY A 1 99 ? -3.710 8.554 -2.138 1.00 86.62 99 GLY A N 1
ATOM 740 C CA . GLY A 1 99 ? -2.555 9.440 -2.375 1.00 86.62 99 GLY A CA 1
ATOM 741 C C . GLY A 1 99 ? -2.818 10.960 -2.344 1.00 86.62 99 GLY A C 1
ATOM 742 O O . GLY A 1 99 ? -1.903 11.726 -2.051 1.00 86.62 99 GLY A O 1
ATOM 743 N N . GLY A 1 100 ? -4.049 11.420 -2.600 1.00 88.62 100 GLY A N 1
ATOM 744 C CA . GLY A 1 100 ? -4.426 12.843 -2.514 1.00 88.62 100 GLY A CA 1
ATOM 745 C C . GLY A 1 100 ? -4.757 13.350 -1.101 1.00 88.62 100 GLY A C 1
ATOM 746 O O . GLY A 1 100 ? -4.853 14.559 -0.885 1.00 88.62 100 GLY A O 1
ATOM 747 N N . THR A 1 101 ? -4.928 12.444 -0.138 1.00 95.25 101 THR A N 1
ATOM 748 C CA . THR A 1 101 ? -5.302 12.754 1.252 1.00 95.25 101 THR A CA 1
ATOM 749 C C . THR A 1 101 ? -4.089 13.146 2.104 1.00 95.25 101 THR A C 1
ATOM 751 O O . THR A 1 101 ? -2.941 12.964 1.694 1.00 95.25 101 THR A O 1
ATOM 754 N N . GLN A 1 102 ? -4.324 13.666 3.315 1.00 94.50 102 GLN A N 1
ATOM 755 C CA . GLN A 1 102 ? -3.242 13.930 4.277 1.00 94.50 102 GLN A CA 1
ATOM 756 C C . GLN A 1 102 ? -2.493 12.642 4.656 1.00 94.50 102 GLN A C 1
ATOM 758 O O . GLN A 1 102 ? -1.264 12.616 4.587 1.00 94.50 102 GLN A O 1
ATOM 763 N N . GLY A 1 103 ? -3.219 11.555 4.946 1.00 95.75 103 GLY A N 1
ATOM 764 C CA . GLY A 1 103 ? -2.613 10.247 5.214 1.00 95.75 103 GLY A CA 1
ATOM 765 C C . GLY A 1 103 ? -1.838 9.693 4.014 1.00 95.75 103 GLY A C 1
ATOM 766 O O . GLY A 1 103 ? -0.733 9.186 4.178 1.00 95.75 103 GLY A O 1
ATOM 767 N N . GLY A 1 104 ? -2.359 9.883 2.796 1.00 96.00 104 GLY A N 1
ATOM 768 C CA . GLY A 1 104 ? -1.681 9.544 1.540 1.00 96.00 104 GLY A CA 1
ATOM 769 C C . GLY A 1 104 ? -0.323 10.218 1.381 1.00 96.00 104 GLY A C 1
ATOM 770 O O . GLY A 1 104 ? 0.678 9.558 1.103 1.00 96.00 104 GLY A O 1
ATOM 771 N N . LYS A 1 105 ? -0.274 11.537 1.596 1.00 95.12 105 LYS A N 1
ATOM 772 C CA . LYS A 1 105 ? 0.972 12.316 1.535 1.00 95.12 105 LYS A CA 1
ATOM 773 C C . LYS A 1 105 ? 1.974 11.856 2.592 1.00 95.12 105 LYS A C 1
ATOM 775 O O . LYS A 1 105 ? 3.142 11.667 2.265 1.00 95.12 105 LYS A O 1
ATOM 780 N N . ARG A 1 106 ? 1.505 11.619 3.819 1.00 95.69 106 ARG A N 1
ATOM 781 C CA . ARG A 1 106 ? 2.336 11.141 4.930 1.00 95.69 106 ARG A CA 1
ATOM 782 C C . ARG A 1 106 ? 2.920 9.751 4.660 1.00 95.69 106 ARG A C 1
ATOM 784 O O . ARG A 1 106 ? 4.112 9.536 4.854 1.00 95.69 106 ARG A O 1
ATOM 791 N N . ALA A 1 107 ? 2.113 8.822 4.151 1.00 96.94 107 ALA A N 1
ATOM 792 C CA . ALA A 1 107 ? 2.583 7.494 3.762 1.00 96.94 107 ALA A CA 1
ATOM 793 C C . ALA A 1 107 ? 3.595 7.558 2.603 1.00 96.94 107 ALA A C 1
ATOM 795 O O . ALA A 1 107 ? 4.590 6.834 2.604 1.00 96.94 107 ALA A O 1
ATOM 796 N N . ALA A 1 108 ? 3.386 8.459 1.637 1.00 94.69 108 ALA A N 1
ATOM 797 C CA . ALA A 1 108 ? 4.321 8.659 0.532 1.00 94.69 108 ALA A CA 1
ATOM 798 C C . ALA A 1 108 ? 5.671 9.206 1.018 1.00 94.69 108 ALA A C 1
ATOM 800 O O . ALA A 1 108 ? 6.717 8.748 0.569 1.00 94.69 108 ALA A O 1
ATOM 801 N N . GLU A 1 109 ? 5.663 10.160 1.949 1.00 95.00 109 GLU A N 1
ATOM 802 C CA . GLU A 1 109 ? 6.879 10.667 2.589 1.00 95.00 109 GLU A CA 1
ATOM 803 C C . GLU A 1 109 ? 7.621 9.565 3.354 1.00 95.00 109 GLU A C 1
ATOM 805 O O . GLU A 1 109 ? 8.835 9.419 3.208 1.00 95.00 109 GLU A O 1
ATOM 810 N N . LEU A 1 110 ? 6.887 8.726 4.089 1.00 95.31 110 LEU A N 1
ATOM 811 C CA . LEU A 1 110 ? 7.449 7.564 4.771 1.00 95.31 110 LEU A CA 1
ATOM 812 C C . LEU A 1 110 ? 8.148 6.609 3.795 1.00 95.31 110 LEU A C 1
ATOM 814 O O . LEU A 1 110 ? 9.287 6.228 4.048 1.00 95.31 110 LEU A O 1
ATOM 818 N N . LEU A 1 111 ? 7.520 6.263 2.669 1.00 95.25 111 LEU A N 1
ATOM 819 C CA . LEU A 1 111 ? 8.090 5.320 1.697 1.00 95.25 111 LEU A CA 1
ATOM 820 C C . LEU A 1 111 ? 9.220 5.908 0.836 1.00 95.25 111 LEU A C 1
ATOM 822 O O . LEU A 1 111 ? 9.989 5.150 0.244 1.00 95.25 111 LEU A O 1
ATOM 826 N N . ARG A 1 112 ? 9.357 7.238 0.768 1.00 94.12 112 ARG A N 1
ATOM 827 C CA . ARG A 1 112 ? 10.469 7.907 0.065 1.00 94.12 112 ARG A CA 1
ATOM 828 C C . ARG A 1 112 ? 11.791 7.846 0.819 1.00 94.12 112 ARG A C 1
ATOM 830 O O . ARG A 1 112 ? 12.841 8.024 0.203 1.00 94.12 112 ARG A O 1
ATOM 837 N N . ARG A 1 113 ? 11.751 7.611 2.130 1.00 95.00 113 ARG A N 1
ATOM 838 C CA . ARG A 1 113 ? 12.937 7.507 2.982 1.00 95.00 113 ARG A CA 1
ATOM 839 C C . ARG A 1 113 ? 13.728 6.231 2.657 1.00 95.00 113 ARG A C 1
ATOM 841 O O . ARG A 1 113 ? 13.202 5.134 2.868 1.00 95.00 113 ARG A O 1
ATOM 848 N N . PRO A 1 114 ? 14.978 6.319 2.155 1.00 93.31 114 PRO A N 1
ATOM 849 C CA . PRO A 1 114 ? 15.746 5.141 1.742 1.00 93.31 114 PRO A CA 1
ATOM 850 C C . PRO A 1 114 ? 15.939 4.103 2.855 1.00 93.31 114 PRO A C 1
ATOM 852 O O . PRO A 1 114 ? 15.910 2.903 2.603 1.00 93.31 114 PRO A O 1
ATOM 855 N N . GLU A 1 115 ? 16.131 4.549 4.091 1.00 93.31 115 GLU A N 1
ATOM 856 C CA . GLU A 1 115 ? 16.275 3.731 5.295 1.00 93.31 115 GLU A CA 1
ATOM 857 C C . GLU A 1 115 ? 14.995 2.975 5.672 1.00 93.31 115 GLU A C 1
ATOM 859 O O . GLU A 1 115 ? 15.072 1.845 6.156 1.00 93.31 115 GLU A O 1
ATOM 864 N N . VAL A 1 116 ? 13.823 3.551 5.393 1.00 94.44 116 VAL A N 1
ATOM 865 C CA . VAL A 1 116 ? 12.533 2.872 5.562 1.00 94.44 116 VAL A CA 1
ATOM 866 C C . VAL A 1 116 ? 12.348 1.858 4.443 1.00 94.44 116 VAL A C 1
ATOM 868 O O . VAL A 1 116 ? 12.108 0.681 4.703 1.00 94.44 116 VAL A O 1
ATOM 871 N N . LEU A 1 117 ? 12.553 2.285 3.197 1.00 92.69 117 LEU A N 1
ATOM 872 C CA . LEU A 1 117 ? 12.346 1.442 2.026 1.00 92.69 117 LEU A CA 1
ATOM 873 C C . LEU A 1 117 ? 13.285 0.225 2.003 1.00 92.69 117 LEU A C 1
ATOM 875 O O . LEU A 1 117 ? 12.899 -0.830 1.518 1.00 92.69 117 LEU A O 1
ATOM 879 N N . LYS A 1 118 ? 14.489 0.313 2.583 1.00 92.81 118 LYS A N 1
ATOM 880 C CA . LYS A 1 118 ? 15.394 -0.841 2.759 1.00 92.81 118 LYS A CA 1
ATOM 881 C C . LYS A 1 118 ? 14.786 -1.991 3.568 1.00 92.81 118 LYS A C 1
ATOM 883 O O . LYS A 1 118 ? 15.208 -3.126 3.373 1.00 92.81 118 LYS A O 1
ATOM 888 N N . ARG A 1 119 ? 13.829 -1.709 4.460 1.00 93.81 119 ARG A N 1
ATOM 889 C CA . ARG A 1 119 ? 13.144 -2.709 5.298 1.00 93.81 119 ARG A CA 1
ATOM 890 C C . ARG A 1 119 ? 11.909 -3.308 4.620 1.00 93.81 119 ARG A C 1
ATOM 892 O O . ARG A 1 119 ? 11.357 -4.278 5.124 1.00 93.81 119 ARG A O 1
ATOM 899 N N . ALA A 1 120 ? 11.490 -2.753 3.483 1.00 93.88 120 ALA A N 1
ATOM 900 C CA . ALA A 1 120 ? 10.394 -3.290 2.692 1.00 93.88 120 ALA A CA 1
ATOM 901 C C . ALA A 1 120 ? 10.779 -4.597 1.990 1.00 93.88 120 ALA A C 1
ATOM 903 O O . ALA A 1 120 ? 11.942 -4.839 1.637 1.00 93.88 120 ALA A O 1
ATOM 904 N N . SER A 1 121 ? 9.759 -5.406 1.704 1.00 93.62 121 SER A N 1
ATOM 905 C CA . SER A 1 121 ? 9.893 -6.584 0.852 1.00 93.62 121 SER A CA 1
ATOM 906 C C . SER A 1 121 ? 10.469 -6.206 -0.523 1.00 93.62 121 SER A C 1
ATOM 908 O O . SER A 1 121 ? 10.300 -5.085 -1.011 1.00 93.62 121 SER A O 1
ATOM 910 N N . VAL A 1 122 ? 11.193 -7.137 -1.159 1.00 95.25 122 VAL A N 1
ATOM 911 C CA . VAL A 1 122 ? 11.751 -6.936 -2.514 1.00 95.25 122 VAL A CA 1
ATOM 912 C C . VAL A 1 122 ? 10.674 -6.441 -3.505 1.00 95.25 122 VAL A C 1
ATOM 914 O O . VAL A 1 122 ? 10.927 -5.430 -4.168 1.00 95.25 122 VAL A O 1
ATOM 917 N N . PRO A 1 123 ? 9.459 -7.034 -3.556 1.00 96.00 123 PRO A N 1
ATOM 918 C CA . PRO A 1 123 ? 8.410 -6.577 -4.468 1.00 96.00 123 PRO A CA 1
ATOM 919 C C . PRO A 1 123 ? 7.888 -5.167 -4.172 1.00 96.00 123 PRO A C 1
ATOM 921 O O . PRO A 1 123 ? 7.645 -4.393 -5.101 1.00 96.00 123 PRO A O 1
ATOM 924 N N . LEU A 1 124 ? 7.770 -4.784 -2.895 1.00 95.81 124 LEU A N 1
ATOM 925 C CA . LEU A 1 124 ? 7.362 -3.428 -2.531 1.00 95.81 124 LEU A CA 1
ATOM 926 C C . LEU A 1 124 ? 8.412 -2.397 -2.965 1.00 95.81 124 LEU A C 1
ATOM 928 O O . LEU A 1 124 ? 8.065 -1.351 -3.519 1.00 95.81 124 LEU A O 1
ATOM 932 N N . ARG A 1 125 ? 9.703 -2.694 -2.770 1.00 95.88 125 ARG A N 1
ATOM 933 C CA . ARG A 1 125 ? 10.791 -1.786 -3.161 1.00 95.88 125 ARG A CA 1
ATOM 934 C C . ARG A 1 125 ? 10.734 -1.432 -4.641 1.00 95.88 125 ARG A C 1
ATOM 936 O O . ARG A 1 125 ? 10.774 -0.251 -4.981 1.00 95.88 125 ARG A O 1
ATOM 943 N N . ILE A 1 126 ? 10.586 -2.431 -5.510 1.00 96.69 126 ILE A N 1
ATOM 944 C CA . ILE A 1 126 ? 10.519 -2.193 -6.954 1.00 96.69 126 ILE A CA 1
ATOM 945 C C . ILE A 1 126 ? 9.213 -1.499 -7.369 1.00 96.69 126 ILE A C 1
ATOM 947 O O . ILE A 1 126 ? 9.237 -0.676 -8.282 1.00 96.69 126 ILE A O 1
ATOM 951 N N . ALA A 1 127 ? 8.092 -1.742 -6.679 1.00 95.06 127 ALA A N 1
ATOM 952 C CA . ALA A 1 127 ? 6.842 -1.016 -6.919 1.00 95.06 127 ALA A CA 1
ATOM 953 C C . ALA A 1 127 ? 6.965 0.482 -6.571 1.00 95.06 127 ALA A C 1
ATOM 955 O O . ALA A 1 127 ? 6.538 1.335 -7.353 1.00 95.06 127 ALA A O 1
ATOM 956 N N . VAL A 1 128 ? 7.596 0.819 -5.441 1.00 93.88 128 VAL A N 1
ATOM 957 C CA . VAL A 1 128 ? 7.874 2.214 -5.050 1.00 93.88 128 VAL A CA 1
ATOM 958 C C . VAL A 1 128 ? 8.866 2.868 -6.013 1.00 93.88 128 VAL A C 1
ATOM 960 O O . VAL A 1 128 ? 8.624 3.981 -6.481 1.00 93.88 128 VAL A O 1
ATOM 963 N N . GLU A 1 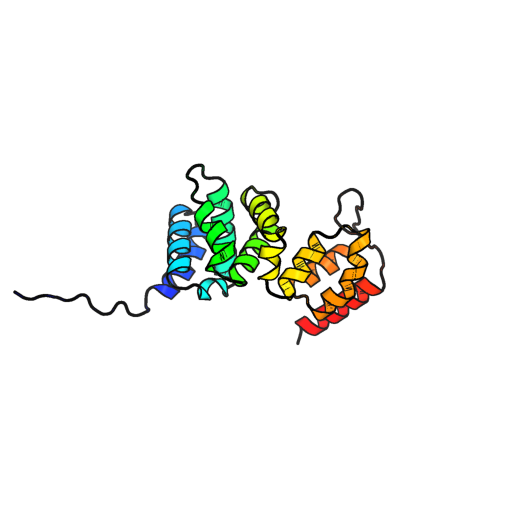129 ? 9.948 2.175 -6.375 1.00 93.75 129 GLU A N 1
ATOM 964 C CA . GLU A 1 129 ? 10.943 2.675 -7.331 1.00 93.75 129 GLU A CA 1
ATOM 965 C C . GLU A 1 129 ? 10.304 2.955 -8.702 1.00 93.75 129 GLU A C 1
ATOM 967 O O . GLU A 1 129 ? 10.502 4.027 -9.281 1.00 93.75 129 GLU A O 1
ATOM 972 N N . LEU A 1 130 ? 9.457 2.038 -9.188 1.00 91.94 130 LEU A N 1
ATOM 973 C CA . LEU A 1 130 ? 8.670 2.229 -10.404 1.00 91.94 130 LEU A CA 1
ATOM 974 C C . LEU A 1 130 ? 7.717 3.409 -10.303 1.00 91.94 130 LEU A C 1
ATOM 976 O O . LEU A 1 130 ? 7.534 4.082 -11.312 1.00 91.94 130 LEU A O 1
ATOM 980 N N . ARG A 1 131 ? 7.099 3.669 -9.148 1.00 89.19 131 ARG A N 1
ATOM 981 C CA . ARG A 1 131 ? 6.184 4.802 -8.953 1.00 89.19 131 ARG A CA 1
ATOM 982 C C . ARG A 1 131 ? 6.926 6.133 -9.032 1.00 89.19 131 ARG A C 1
ATOM 984 O O . ARG A 1 131 ? 6.565 6.983 -9.848 1.00 89.19 131 ARG A O 1
ATOM 991 N N . GLU A 1 132 ? 7.988 6.278 -8.245 1.00 88.06 132 GLU A N 1
ATOM 992 C CA . GLU A 1 132 ? 8.691 7.548 -8.032 1.00 88.06 132 GLU A CA 1
ATOM 993 C C . GLU A 1 132 ? 9.672 7.902 -9.161 1.00 88.06 132 GLU A C 1
ATOM 995 O O . GLU A 1 132 ? 9.943 9.080 -9.404 1.00 88.06 132 GLU A O 1
ATOM 1000 N N . ALA A 1 133 ? 10.209 6.914 -9.888 1.00 89.75 133 ALA A N 1
ATOM 1001 C CA . ALA A 1 133 ? 11.166 7.190 -10.955 1.00 89.75 133 ALA A CA 1
ATOM 1002 C C . ALA A 1 133 ? 10.543 8.067 -12.062 1.00 89.75 133 ALA A C 1
ATOM 1004 O O . ALA A 1 133 ? 9.451 7.764 -12.549 1.00 89.75 133 ALA A O 1
ATOM 1005 N N . PRO A 1 134 ? 11.230 9.119 -12.548 1.00 86.62 134 PRO A N 1
ATOM 1006 C CA . PRO A 1 134 ? 10.734 9.912 -13.670 1.00 86.62 134 PRO A CA 1
ATOM 1007 C C . PRO A 1 134 ? 10.673 9.057 -14.941 1.00 86.62 134 PRO A C 1
ATOM 1009 O O . PRO A 1 134 ? 11.496 8.158 -15.116 1.00 86.62 134 PRO A O 1
ATOM 1012 N N . CYS A 1 135 ? 9.766 9.379 -15.872 1.00 84.56 135 CYS A N 1
ATOM 1013 C CA . CYS A 1 135 ? 9.539 8.601 -17.100 1.00 84.56 135 CYS A CA 1
ATOM 1014 C C . CYS A 1 135 ? 10.826 8.161 -17.813 1.00 84.56 135 CYS A C 1
ATOM 1016 O O . CYS A 1 135 ? 11.008 6.980 -18.098 1.00 84.56 135 CYS A O 1
ATOM 1018 N N . ARG A 1 136 ? 11.771 9.091 -18.008 1.00 85.56 136 ARG A N 1
ATOM 1019 C CA . ARG A 1 136 ? 13.061 8.828 -18.665 1.00 85.56 136 ARG A CA 1
ATOM 1020 C C . ARG A 1 136 ? 13.929 7.767 -17.978 1.00 85.56 136 ARG A C 1
ATOM 1022 O O . ARG A 1 136 ? 14.813 7.235 -18.626 1.00 85.56 136 ARG A O 1
ATOM 1029 N N . ARG A 1 137 ? 13.710 7.471 -16.692 1.00 90.25 137 ARG A N 1
ATOM 1030 C CA . ARG A 1 137 ? 14.467 6.472 -15.915 1.00 90.25 137 ARG A CA 1
ATOM 1031 C C . ARG A 1 137 ? 13.723 5.150 -15.735 1.00 90.25 137 ARG A C 1
ATOM 1033 O O . ARG A 1 137 ? 14.369 4.148 -15.464 1.00 90.25 137 ARG A O 1
ATOM 1040 N N . LYS A 1 138 ? 12.397 5.119 -15.917 1.00 91.50 138 LYS A N 1
ATOM 1041 C CA . LYS A 1 138 ? 11.594 3.908 -15.670 1.00 91.50 138 LYS A CA 1
ATOM 1042 C C . LYS A 1 138 ? 12.006 2.723 -16.554 1.00 91.50 138 LYS A C 1
ATOM 1044 O O . LYS A 1 138 ? 11.897 1.589 -16.109 1.00 91.50 138 LYS A O 1
ATOM 1049 N N . HIS A 1 139 ? 12.529 2.966 -17.760 1.00 92.56 139 HIS A N 1
ATOM 1050 C CA . HIS A 1 139 ? 12.946 1.889 -18.666 1.00 92.56 139 HIS A CA 1
ATOM 1051 C C . HIS A 1 139 ? 14.038 0.981 -18.081 1.00 92.56 139 HIS A C 1
ATOM 1053 O O . HIS A 1 139 ? 14.020 -0.223 -18.325 1.00 92.56 139 HIS A O 1
ATOM 1059 N N . ALA A 1 140 ? 14.939 1.535 -17.263 1.00 95.50 140 ALA A N 1
ATOM 1060 C CA . ALA A 1 140 ? 15.998 0.784 -16.592 1.00 95.50 140 ALA A CA 1
ATOM 1061 C C . ALA A 1 140 ? 15.469 -0.157 -15.493 1.00 95.50 140 ALA A C 1
ATOM 1063 O O . ALA A 1 140 ? 16.196 -1.025 -15.021 1.00 95.50 140 ALA A O 1
ATOM 1064 N N . LEU A 1 141 ? 14.206 0.002 -15.084 1.00 96.44 141 LEU A N 1
ATOM 1065 C CA . LEU A 1 141 ? 13.581 -0.791 -14.026 1.00 96.44 141 LEU A CA 1
ATOM 1066 C C . LEU A 1 141 ? 12.797 -1.987 -14.561 1.00 96.44 141 LEU A C 1
ATOM 1068 O O . LEU A 1 141 ? 12.394 -2.829 -13.773 1.00 96.44 141 LEU A O 1
ATOM 1072 N N . PHE A 1 142 ? 12.545 -2.075 -15.869 1.00 96.56 142 PHE A N 1
ATOM 1073 C CA . PHE A 1 142 ? 11.621 -3.067 -16.425 1.00 96.56 142 PHE A CA 1
ATOM 1074 C C . PHE A 1 142 ? 12.069 -4.510 -16.196 1.00 96.56 142 PHE A C 1
ATOM 1076 O O . PHE A 1 142 ? 11.254 -5.344 -15.815 1.00 96.56 142 PHE A O 1
ATOM 1083 N N . GLU A 1 143 ? 13.354 -4.802 -16.380 1.00 97.31 143 GLU A N 1
ATOM 1084 C CA . GLU A 1 143 ? 13.889 -6.146 -16.146 1.00 97.31 143 GLU A CA 1
ATOM 1085 C C . GLU A 1 143 ? 13.788 -6.539 -14.669 1.00 97.31 143 GLU A C 1
ATOM 1087 O O . GLU A 1 143 ? 13.211 -7.575 -14.343 1.00 97.31 143 GLU A O 1
ATOM 1092 N N . ARG A 1 144 ? 14.239 -5.662 -13.765 1.00 97.69 144 ARG A N 1
ATOM 1093 C CA . ARG A 1 144 ? 14.095 -5.873 -12.319 1.00 97.69 144 ARG A CA 1
ATOM 1094 C C . ARG A 1 144 ? 12.633 -6.004 -11.912 1.00 97.69 144 ARG A C 1
ATOM 1096 O O . ARG A 1 144 ? 12.295 -6.925 -11.191 1.00 97.69 144 ARG A O 1
ATOM 1103 N N . ALA A 1 145 ? 11.733 -5.168 -12.420 1.00 97.44 145 ALA A N 1
ATOM 1104 C CA . ALA A 1 145 ? 10.301 -5.269 -12.144 1.00 97.44 145 ALA A CA 1
ATOM 1105 C C . ALA A 1 145 ? 9.702 -6.614 -12.565 1.00 97.44 145 ALA A C 1
ATOM 1107 O O . ALA A 1 145 ? 8.855 -7.148 -11.853 1.00 97.44 145 ALA A O 1
ATOM 1108 N N . ALA A 1 146 ? 10.170 -7.186 -13.675 1.00 97.44 146 ALA A N 1
ATOM 1109 C CA . ALA A 1 146 ? 9.747 -8.508 -14.116 1.00 97.44 146 ALA A CA 1
ATOM 1110 C C . ALA A 1 146 ? 10.214 -9.631 -13.175 1.00 97.44 146 ALA A C 1
ATOM 1112 O O . ALA A 1 146 ? 9.483 -10.598 -12.966 1.00 97.44 146 ALA A O 1
ATOM 1113 N N . LEU A 1 147 ? 11.419 -9.495 -12.611 1.00 97.25 147 LEU A N 1
ATOM 1114 C CA . LEU A 1 147 ? 12.076 -10.501 -11.768 1.00 97.25 147 LEU A CA 1
ATOM 1115 C C . LEU A 1 147 ? 11.823 -10.326 -10.267 1.00 97.25 147 LEU A C 1
ATOM 1117 O O . LEU A 1 147 ? 11.919 -11.282 -9.509 1.00 97.25 147 LEU A O 1
ATOM 1121 N N . GLU A 1 148 ? 11.490 -9.128 -9.810 1.00 97.19 148 GLU A N 1
ATOM 1122 C CA . GLU A 1 148 ? 11.401 -8.769 -8.389 1.00 97.19 148 GLU A CA 1
ATOM 1123 C C . GLU A 1 148 ? 9.989 -8.319 -8.001 1.00 97.19 148 GLU A C 1
ATOM 1125 O O . GLU A 1 148 ? 9.631 -8.403 -6.834 1.00 97.19 148 GLU A O 1
ATOM 1130 N N . GLY A 1 149 ? 9.175 -7.860 -8.958 1.00 97.06 149 GLY A N 1
ATOM 1131 C CA . GLY A 1 149 ? 7.879 -7.230 -8.686 1.00 97.06 149 GLY A CA 1
ATOM 1132 C C . GLY A 1 149 ? 6.726 -8.191 -8.416 1.00 97.06 149 GLY A C 1
ATOM 1133 O O . GLY A 1 149 ? 6.792 -9.381 -8.690 1.00 97.06 149 GLY A O 1
ATOM 1134 N N . ASP A 1 150 ? 5.617 -7.666 -7.920 1.00 96.12 150 ASP A N 1
ATOM 1135 C CA . ASP A 1 150 ? 4.375 -8.419 -7.741 1.00 96.12 150 ASP A CA 1
ATOM 1136 C C . ASP A 1 150 ? 3.209 -7.744 -8.481 1.00 96.12 150 ASP A C 1
ATOM 1138 O O . ASP A 1 150 ? 3.415 -6.937 -9.395 1.00 96.12 150 ASP A O 1
ATOM 1142 N N . ALA A 1 151 ? 1.972 -8.062 -8.092 1.00 94.19 151 ALA A N 1
ATOM 1143 C CA . ALA A 1 151 ? 0.769 -7.456 -8.655 1.00 94.19 151 ALA A CA 1
ATOM 1144 C C . ALA A 1 151 ? 0.814 -5.914 -8.653 1.00 94.19 151 ALA A C 1
ATOM 1146 O O . ALA A 1 151 ? 0.321 -5.284 -9.587 1.00 94.19 151 ALA A O 1
ATOM 1147 N N . ARG A 1 152 ? 1.469 -5.289 -7.666 1.00 93.94 152 ARG A N 1
ATOM 1148 C CA . ARG A 1 152 ? 1.605 -3.827 -7.575 1.00 93.94 152 ARG A CA 1
ATOM 1149 C C . ARG A 1 152 ? 2.484 -3.276 -8.690 1.00 93.94 152 ARG A C 1
ATOM 1151 O O . ARG A 1 152 ? 2.132 -2.287 -9.332 1.00 93.94 152 ARG A O 1
ATOM 1158 N N . ALA A 1 153 ? 3.616 -3.930 -8.947 1.00 95.94 153 ALA A N 1
ATOM 1159 C CA . ALA A 1 153 ? 4.497 -3.572 -10.054 1.00 95.94 153 ALA A CA 1
ATOM 1160 C C . ALA A 1 153 ? 3.802 -3.800 -11.405 1.00 95.94 153 ALA A C 1
ATOM 1162 O O . ALA A 1 153 ? 3.920 -2.960 -12.298 1.00 95.94 153 ALA A O 1
ATOM 1163 N N . LEU A 1 154 ? 3.027 -4.885 -11.542 1.00 95.56 154 LEU A N 1
ATOM 1164 C CA . LEU A 1 154 ? 2.280 -5.180 -12.766 1.00 95.56 154 LEU A CA 1
ATOM 1165 C C . LEU A 1 154 ? 1.288 -4.064 -13.113 1.00 95.56 154 LEU A C 1
ATOM 1167 O O . LEU A 1 154 ? 1.275 -3.620 -14.260 1.00 95.56 154 LEU A O 1
ATOM 1171 N N . VAL A 1 155 ? 0.533 -3.563 -12.129 1.00 90.62 155 VAL A N 1
ATOM 1172 C CA . VAL A 1 155 ? -0.390 -2.428 -12.311 1.00 90.62 155 VAL A CA 1
ATOM 1173 C C . VAL A 1 155 ? 0.348 -1.202 -12.860 1.00 90.62 155 VAL A C 1
ATOM 1175 O O . VAL A 1 155 ? -0.110 -0.578 -13.818 1.00 90.62 155 VAL A O 1
ATOM 1178 N N . PHE A 1 156 ? 1.531 -0.874 -12.330 1.00 89.12 156 PHE A N 1
ATOM 1179 C CA . PHE A 1 156 ? 2.330 0.232 -12.866 1.00 89.12 156 PHE A CA 1
ATOM 1180 C C . PHE A 1 156 ? 2.816 -0.013 -14.289 1.00 89.12 156 PHE A C 1
ATOM 1182 O O . PHE A 1 156 ? 2.681 0.873 -15.132 1.00 89.12 156 PHE A O 1
ATOM 1189 N N . LEU A 1 157 ? 3.371 -1.190 -14.577 1.00 92.25 157 LEU A N 1
ATOM 1190 C CA . LEU A 1 157 ? 3.833 -1.518 -15.926 1.00 92.25 157 LEU A CA 1
ATOM 1191 C C . LEU A 1 157 ? 2.676 -1.470 -16.939 1.00 92.25 157 LEU A C 1
ATOM 1193 O O . LEU A 1 157 ? 2.856 -1.005 -18.063 1.00 92.25 157 LEU A O 1
ATOM 1197 N N . GLU A 1 158 ? 1.476 -1.882 -16.531 1.00 90.19 158 GLU A N 1
ATOM 1198 C CA . GLU A 1 158 ? 0.252 -1.767 -17.322 1.00 90.19 158 GLU A CA 1
ATOM 1199 C C . GLU A 1 158 ? -0.152 -0.324 -17.602 1.00 90.19 158 GLU A C 1
ATOM 1201 O O . GLU A 1 158 ? -0.417 0.014 -18.757 1.00 90.19 158 GLU A O 1
ATOM 1206 N N . MET A 1 159 ? -0.126 0.541 -16.588 1.00 85.19 159 MET A N 1
ATOM 1207 C CA . MET A 1 159 ? -0.394 1.966 -16.782 1.00 85.19 159 MET A CA 1
ATOM 1208 C C . MET A 1 159 ? 0.617 2.601 -17.740 1.00 85.19 159 MET A C 1
ATOM 1210 O O . MET A 1 159 ? 0.228 3.372 -18.611 1.00 85.19 159 MET A O 1
ATOM 1214 N N . LEU A 1 160 ? 1.903 2.240 -17.653 1.00 85.94 160 LEU A N 1
ATOM 1215 C CA . LEU A 1 160 ? 2.964 2.845 -18.467 1.00 85.94 160 LEU A CA 1
ATOM 1216 C C . LEU A 1 160 ? 2.831 2.627 -19.977 1.00 85.94 160 LEU A C 1
ATOM 1218 O O . LEU A 1 160 ? 3.410 3.427 -20.715 1.00 85.94 160 LEU A O 1
ATOM 1222 N N . ARG A 1 161 ? 2.102 1.591 -20.407 1.00 82.00 161 ARG A N 1
ATOM 1223 C CA . ARG A 1 161 ? 1.805 1.285 -21.819 1.00 82.00 161 ARG A CA 1
ATOM 1224 C C . ARG A 1 161 ? 0.398 1.685 -22.261 1.00 82.00 161 ARG A C 1
ATOM 1226 O O . ARG A 1 161 ? -0.009 1.350 -23.370 1.00 82.00 161 ARG A O 1
ATOM 1233 N N . SER A 1 162 ? -0.374 2.341 -21.393 1.00 75.69 162 SER A N 1
ATOM 1234 C CA . SER A 1 162 ? -1.706 2.823 -21.754 1.00 75.69 162 SER A CA 1
ATOM 1235 C C . SER A 1 162 ? -1.625 3.753 -22.969 1.00 75.69 162 SER A C 1
ATOM 1237 O O . SER A 1 162 ? -0.767 4.631 -23.044 1.00 75.69 162 SER A O 1
ATOM 1239 N N . SER A 1 163 ? -2.544 3.581 -23.919 1.00 62.62 163 SER A N 1
ATOM 1240 C CA . SER A 1 163 ? -2.654 4.431 -25.110 1.00 62.62 163 SER A CA 1
ATOM 1241 C C . SER A 1 163 ? -3.170 5.840 -24.794 1.00 62.62 163 SER A C 1
ATOM 1243 O O . SER A 1 163 ? -3.022 6.747 -25.609 1.00 62.62 163 SER A O 1
ATOM 1245 N N . GLN A 1 164 ? -3.728 6.068 -23.599 1.00 64.12 164 GLN A N 1
ATOM 1246 C CA . GLN A 1 164 ? -4.307 7.353 -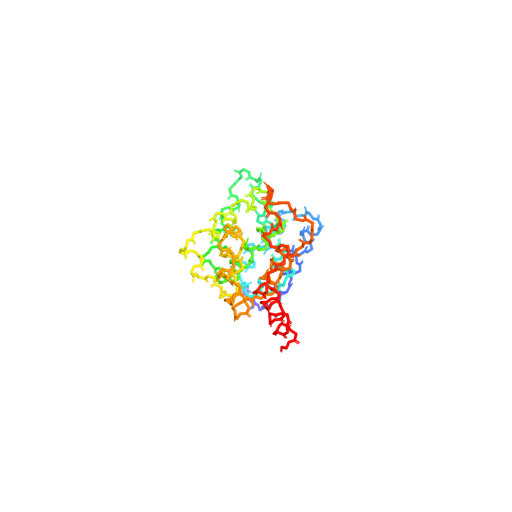23.172 1.00 64.12 164 GLN A CA 1
ATOM 1247 C C . GLN A 1 164 ? -3.245 8.333 -22.651 1.00 64.12 164 GLN A C 1
ATOM 1249 O O . GLN A 1 164 ? -3.415 9.006 -21.633 1.00 64.12 164 GLN A O 1
ATOM 1254 N N . CYS A 1 165 ? -2.102 8.387 -23.330 1.00 62.78 165 CYS A N 1
ATOM 1255 C CA . CYS A 1 165 ? -0.910 8.972 -22.757 1.00 62.78 165 CYS A CA 1
ATOM 1256 C C . CYS A 1 165 ? -0.915 10.485 -22.695 1.00 62.78 165 CYS A C 1
ATOM 1258 O O . CYS A 1 165 ? -0.958 11.166 -23.716 1.00 62.78 165 CYS A O 1
ATOM 1260 N N . GLN A 1 166 ? -0.764 11.009 -21.478 1.00 59.94 166 GLN A N 1
ATOM 1261 C CA . GLN A 1 166 ? -0.584 12.433 -21.239 1.00 59.94 166 GLN A CA 1
ATOM 1262 C C . GLN A 1 166 ? 0.757 12.691 -20.526 1.00 59.94 166 GLN A C 1
ATOM 1264 O O . GLN A 1 166 ? 0.803 12.816 -19.298 1.00 59.94 166 GLN A O 1
ATOM 1269 N N . PRO A 1 167 ? 1.872 12.808 -21.276 1.00 52.12 167 PRO A N 1
ATOM 1270 C CA . PRO A 1 167 ? 3.215 12.994 -20.715 1.00 52.12 167 PRO A CA 1
ATOM 1271 C C . PRO A 1 167 ? 3.356 14.248 -19.842 1.00 52.12 167 PRO A C 1
ATOM 1273 O O . PRO A 1 167 ? 4.191 14.278 -18.943 1.00 52.12 167 PRO A O 1
ATOM 1276 N N . ARG A 1 168 ? 2.525 15.277 -20.080 1.00 48.59 168 ARG A N 1
ATOM 1277 C CA . ARG A 1 168 ? 2.513 16.529 -19.301 1.00 48.59 168 ARG A CA 1
ATOM 1278 C C . ARG A 1 168 ? 1.909 16.385 -17.899 1.00 48.59 168 ARG A C 1
ATOM 1280 O O . ARG A 1 168 ? 2.233 17.196 -17.042 1.00 48.59 168 ARG A O 1
ATOM 1287 N N . ILE A 1 169 ? 1.073 15.370 -17.667 1.00 51.50 169 ILE A N 1
ATOM 1288 C CA . ILE A 1 169 ? 0.444 15.087 -16.362 1.00 51.50 169 ILE A CA 1
ATOM 1289 C C . ILE A 1 169 ? 0.834 13.711 -15.786 1.00 51.50 169 ILE A C 1
ATOM 1291 O O . ILE A 1 169 ? 0.321 13.305 -14.749 1.00 51.50 169 ILE A O 1
ATOM 1295 N N . GLY A 1 170 ? 1.777 13.006 -16.424 1.00 50.03 170 GLY A N 1
ATOM 1296 C CA . GLY A 1 170 ? 2.534 11.912 -15.806 1.00 50.03 170 GLY A CA 1
ATOM 1297 C C . GLY A 1 170 ? 1.885 10.523 -15.781 1.00 50.03 170 GLY A C 1
ATOM 1298 O O . GLY A 1 170 ? 2.382 9.663 -15.060 1.00 50.03 170 GLY A O 1
ATOM 1299 N N . GLN A 1 171 ? 0.817 10.269 -16.544 1.00 56.97 171 GLN A N 1
ATOM 1300 C CA . GLN A 1 171 ? 0.056 9.010 -16.422 1.00 56.97 171 GLN A CA 1
ATOM 1301 C C . GLN A 1 171 ? 0.504 7.856 -17.336 1.00 56.97 171 GLN A C 1
ATOM 1303 O O . GLN A 1 171 ? 0.171 6.710 -17.057 1.00 56.97 171 GLN A O 1
ATOM 1308 N N . CYS A 1 172 ? 1.337 8.103 -18.349 1.00 65.00 172 CYS A N 1
ATOM 1309 C CA . CYS A 1 172 ? 2.184 7.060 -18.931 1.00 65.00 172 CYS A CA 1
ATOM 1310 C C . CYS A 1 172 ? 3.386 7.653 -19.663 1.00 65.00 172 CYS A C 1
ATOM 1312 O O . CYS A 1 172 ? 3.430 8.842 -19.981 1.00 65.00 172 CYS A O 1
ATOM 1314 N N . CYS A 1 173 ? 4.396 6.813 -19.867 1.00 71.56 173 CYS A N 1
ATOM 1315 C CA . CYS A 1 173 ? 5.713 7.236 -20.330 1.00 71.56 173 CYS A CA 1
ATOM 1316 C C . CYS A 1 173 ? 6.094 6.623 -21.686 1.00 71.56 173 CYS A C 1
ATOM 1318 O O . CYS A 1 173 ? 7.017 7.123 -22.324 1.00 71.56 173 CYS A O 1
ATOM 1320 N N . PHE A 1 174 ? 5.424 5.544 -22.114 1.00 76.38 174 PHE A N 1
ATOM 1321 C CA . PHE A 1 174 ? 5.838 4.739 -23.261 1.00 76.38 174 PHE A CA 1
ATOM 1322 C C . PHE A 1 174 ? 4.625 4.231 -24.045 1.00 76.38 174 PHE A C 1
ATOM 1324 O O . PHE A 1 174 ? 3.966 3.294 -23.619 1.00 76.38 174 PHE A O 1
ATOM 1331 N N . HIS A 1 175 ? 4.354 4.799 -25.221 1.00 70.50 175 HIS A N 1
ATOM 1332 C CA . HIS A 1 175 ? 3.266 4.308 -26.080 1.00 70.50 175 HIS A CA 1
ATOM 1333 C C . HIS A 1 175 ? 3.563 2.901 -26.637 1.00 70.50 175 HIS A C 1
ATOM 1335 O O . HIS A 1 175 ? 2.690 2.044 -26.668 1.00 70.50 175 HIS A O 1
ATOM 1341 N N . HIS A 1 176 ? 4.812 2.646 -27.049 1.00 76.94 176 HIS A N 1
ATOM 1342 C CA . HIS A 1 176 ? 5.312 1.322 -27.430 1.00 76.94 176 HIS A CA 1
ATOM 1343 C C . HIS A 1 176 ? 6.766 1.178 -26.979 1.00 76.94 176 HIS A C 1
ATOM 1345 O O . HIS A 1 176 ? 7.628 1.952 -27.394 1.00 76.94 176 HIS A O 1
ATOM 1351 N N . HIS A 1 177 ? 7.054 0.190 -26.131 1.00 89.19 177 HIS A N 1
ATOM 1352 C CA . HIS A 1 177 ? 8.419 -0.089 -25.688 1.00 89.19 177 HIS A CA 1
ATOM 1353 C C . HIS A 1 177 ? 8.624 -1.590 -25.490 1.00 89.19 177 HIS A C 1
ATOM 1355 O O . HIS A 1 177 ? 8.032 -2.200 -24.601 1.00 89.19 177 HIS A O 1
ATOM 1361 N N . ALA A 1 178 ? 9.508 -2.194 -26.288 1.00 92.38 178 ALA A N 1
ATOM 1362 C CA . ALA A 1 178 ? 9.706 -3.644 -26.291 1.00 92.38 178 ALA A CA 1
ATOM 1363 C C . ALA A 1 178 ? 10.104 -4.198 -24.910 1.00 92.38 178 ALA A C 1
ATOM 1365 O O . ALA A 1 178 ? 9.643 -5.265 -24.515 1.00 92.38 178 ALA A O 1
ATOM 1366 N N . GLY A 1 179 ? 10.917 -3.458 -24.146 1.00 94.19 179 GLY A N 1
ATOM 1367 C CA . GLY A 1 179 ? 11.279 -3.845 -22.779 1.00 94.19 179 GLY A CA 1
ATOM 1368 C C . GLY A 1 179 ? 10.098 -3.828 -21.805 1.00 94.19 179 GLY A C 1
ATOM 1369 O O . GLY A 1 179 ? 10.035 -4.678 -20.925 1.00 94.19 179 GLY A O 1
ATOM 1370 N N . LEU A 1 180 ? 9.135 -2.919 -22.000 1.00 93.88 180 LEU A N 1
ATOM 1371 C CA . LEU A 1 180 ? 7.948 -2.823 -21.150 1.00 93.88 180 LEU A CA 1
ATOM 1372 C C . LEU A 1 180 ? 7.003 -3.993 -21.434 1.00 93.88 180 LEU A C 1
ATOM 1374 O O . LEU A 1 180 ? 6.571 -4.679 -20.514 1.00 93.88 180 LEU A O 1
ATOM 1378 N N . GLU A 1 181 ? 6.762 -4.284 -22.715 1.00 94.25 181 GLU A N 1
ATOM 1379 C CA . GLU A 1 181 ? 5.918 -5.413 -23.121 1.00 94.25 181 GLU A CA 1
ATOM 1380 C C . GLU A 1 181 ? 6.491 -6.765 -22.690 1.00 94.25 181 GLU A C 1
ATOM 1382 O O . GLU A 1 181 ? 5.747 -7.677 -22.327 1.00 94.25 181 GLU A O 1
ATOM 1387 N N . ARG A 1 182 ? 7.822 -6.920 -22.719 1.00 96.62 182 ARG A N 1
ATOM 1388 C CA . ARG A 1 182 ? 8.477 -8.107 -22.158 1.00 96.62 182 ARG A CA 1
ATOM 1389 C C . ARG A 1 182 ? 8.281 -8.185 -20.650 1.00 96.62 182 ARG A C 1
ATOM 1391 O O . ARG A 1 182 ? 7.820 -9.218 -20.181 1.00 96.62 182 ARG A O 1
ATOM 1398 N N . ALA A 1 183 ? 8.563 -7.105 -19.923 1.00 97.00 183 ALA A N 1
ATOM 1399 C CA . ALA A 1 183 ? 8.469 -7.095 -18.468 1.00 97.00 183 ALA A CA 1
ATOM 1400 C C . ALA A 1 183 ? 7.064 -7.424 -17.962 1.00 97.00 183 ALA A C 1
ATOM 1402 O O . ALA A 1 183 ? 6.918 -8.253 -17.068 1.00 97.00 183 ALA A O 1
ATOM 1403 N N . VAL A 1 184 ? 6.028 -6.842 -18.576 1.00 95.75 184 VAL A N 1
ATOM 1404 C CA . VAL A 1 184 ? 4.645 -7.201 -18.249 1.00 95.75 184 VAL A CA 1
ATOM 1405 C C . VAL A 1 184 ? 4.409 -8.685 -18.483 1.00 95.75 184 VAL A C 1
ATOM 1407 O O . VAL A 1 184 ? 3.895 -9.349 -17.590 1.00 95.75 184 VAL A O 1
ATOM 1410 N N . ARG A 1 185 ? 4.708 -9.196 -19.683 1.00 96.75 185 ARG A N 1
ATOM 1411 C CA . ARG A 1 185 ? 4.425 -10.594 -20.029 1.00 96.75 185 ARG A CA 1
ATOM 1412 C C . ARG A 1 185 ? 5.074 -11.535 -19.018 1.00 96.75 185 ARG A C 1
ATOM 1414 O O . ARG A 1 185 ? 4.367 -12.315 -18.398 1.00 96.75 185 ARG A O 1
ATOM 1421 N N . THR A 1 186 ? 6.374 -11.364 -18.783 1.00 97.44 186 THR A N 1
ATOM 1422 C CA . THR A 1 186 ? 7.139 -12.155 -17.815 1.00 97.44 186 THR A CA 1
ATOM 1423 C C . THR A 1 186 ? 6.532 -12.087 -16.415 1.00 97.44 186 THR A C 1
ATOM 1425 O O . THR A 1 186 ? 6.317 -13.124 -15.794 1.00 97.44 186 THR A O 1
ATOM 1428 N N . LEU A 1 187 ? 6.218 -10.886 -15.916 1.00 97.69 187 LEU A N 1
ATOM 1429 C CA . LEU A 1 187 ? 5.651 -10.730 -14.578 1.00 97.69 187 LEU A CA 1
ATOM 1430 C C . LEU A 1 187 ? 4.260 -11.358 -14.467 1.00 97.69 187 LEU A C 1
ATOM 1432 O O . LEU A 1 187 ? 3.960 -12.032 -13.488 1.00 97.69 187 LEU A O 1
ATOM 1436 N N . ARG A 1 188 ? 3.406 -11.152 -15.471 1.00 96.69 188 ARG A N 1
ATOM 1437 C CA . ARG A 1 188 ? 2.053 -11.706 -15.495 1.00 96.69 188 ARG A CA 1
ATOM 1438 C C . ARG A 1 188 ? 2.074 -13.229 -15.540 1.00 96.69 188 ARG A C 1
ATOM 1440 O O . ARG A 1 188 ? 1.283 -13.845 -14.837 1.00 96.69 188 ARG A O 1
ATOM 1447 N N . ASP A 1 189 ? 2.953 -13.814 -16.346 1.00 96.81 189 ASP A N 1
ATOM 1448 C CA . ASP A 1 189 ? 3.106 -15.265 -16.424 1.00 96.81 189 ASP A CA 1
ATOM 1449 C C . ASP A 1 189 ? 3.590 -15.818 -15.081 1.00 96.81 189 ASP A C 1
ATOM 1451 O O . ASP A 1 189 ? 3.031 -16.790 -14.586 1.00 96.81 189 ASP A O 1
ATOM 1455 N N . ARG A 1 190 ? 4.534 -15.133 -14.422 1.00 95.75 190 ARG A N 1
ATOM 1456 C CA . ARG A 1 190 ? 4.983 -15.509 -13.079 1.00 95.75 190 ARG A CA 1
ATOM 1457 C C . ARG A 1 190 ? 3.876 -15.445 -12.029 1.00 95.75 190 ARG A C 1
ATOM 1459 O O . ARG A 1 190 ? 3.808 -16.331 -11.203 1.00 95.75 190 ARG A O 1
ATOM 1466 N N . LEU A 1 191 ? 3.031 -14.415 -12.037 1.00 95.00 191 LEU A N 1
ATOM 1467 C CA . LEU A 1 191 ? 1.971 -14.253 -11.030 1.00 95.00 191 LEU A CA 1
ATOM 1468 C C . LEU A 1 191 ? 0.791 -15.223 -11.205 1.00 95.00 191 LEU A C 1
ATOM 1470 O O . LEU A 1 191 ? -0.092 -15.263 -10.352 1.00 95.00 191 LEU A O 1
ATOM 1474 N N . ARG A 1 192 ? 0.734 -15.956 -12.322 1.00 92.12 192 ARG A N 1
ATOM 1475 C CA . ARG A 1 192 ? -0.269 -17.003 -12.572 1.00 92.12 192 ARG A CA 1
ATOM 1476 C C . ARG A 1 192 ? 0.159 -18.378 -12.055 1.00 92.12 192 ARG A C 1
ATOM 1478 O O . ARG A 1 192 ? -0.680 -19.277 -12.033 1.00 92.12 192 ARG A O 1
ATOM 1485 N N . HIS A 1 193 ? 1.435 -18.539 -11.717 1.00 66.81 193 HIS A N 1
ATOM 1486 C CA . HIS A 1 193 ? 2.058 -19.781 -11.267 1.00 66.81 193 HIS A CA 1
ATOM 1487 C C . HIS A 1 193 ? 2.540 -19.641 -9.824 1.00 66.81 193 HIS A C 1
ATOM 1489 O O . HIS A 1 193 ? 2.632 -20.698 -9.166 1.00 66.81 193 HIS A O 1
#

Secondary structure (DSSP, 8-state):
----PPPP--STTHHHHHHHHHHHHHTT-HHHHHHHHHHHHHH-GGGGGSHHHHHHHHHHHHHHTT-TTSTHHHHHHIIIIISHHHHHHHHHHHHHHHTTSHHHHHHHHHHH-HHHHTTS-HHHHHHHHHHHS-HHHHGGGHHHHHHH--HHHHHHHHHHT-SS--TTTTS-S-SS-HHHHHHHHHHHHHHT-

pLDDT: mean 87.38, std 15.56, range [36.97, 97.81]

Foldseek 3Di:
DDDPPDDDPDDPCQVVLLVQLLVCLVVVVLVSNLVSLVVCLPPPLVSLVDPSSLLSLLSSLLVCLPDPPCSNVVSLVCLQPRNFQSSLVSLVSNLVVPCVGSSNVVSLVSCVDPVSLVRHAQQSNLLNCCVPDQLVCNLVSLVVCLVRHAPSSLVSLVQQCDCVDDNVVRRHRCVDDPSSVVSNVSRVVVNVD

Organism: Sorangium cellulosum (NCBI:txid56)

Radius of gyration: 19.86 Å; chains: 1; bounding box: 36×37×79 Å

Sequence (193 aa):
VADAGPGPLDGAGLPTERARLVESVQAKRWDDAESALFALLERDRSAFEDRDVMTAAAAVAVKSSYRPDGRADPIFEALESRLGPEGLDIAYEIVSGYGGTQGGKRAAELLRRPEVLKRASVPLRIAVELREAPCRRKHALFERAALEGDARALVFLEMLRSSQCQPRIGQCCFHHHAGLERAVRTLRDRLRH